Protein 3GJO (pdb70)

GO terms:
  GO:0005925 focal adhesion (C, IDA)
  GO:0008104 intracellular protein localization (P, TAS)
  GO:0016477 cell migration (P, IMP)
  GO:0005515 protein binding (F, IPI)
  GO:0120283 protein serine/threonine kinase binding (F, IPI)
  GO:0097431 mitotic spindle pole (C, IDA)
  GO:0051010 microtubule plus-end binding (F, IDA)
  GO:0035372 protein localization to microtubule (P, IDA)
  GO:0005813 centrosome (C, IDA)
  GO:0005874 microtubule (C, IDA)
  GO:1902888 protein localization to astral microtubule (P, IDA)
  GO:0051315 attachment of mitotic spindle microtubules to kinetochore (P, IDA)
  GO:0000132 establishment of mitotic spindle orientation (P, IDA)
  GO:0005794 Golgi apparatus (C, EXP)
  GO:0031116 positive regulation of microtubule polymerization (P, IMP)
  GO:0005515 protein binding (F, TAS)
  GO:0005829 cytosol (C, TAS)
  GO:0042802 identical protein binding (F, IPI)
  GO:0045296 cadherin binding (F, HDA)
  GO:0036064 ciliary basal body (C, IDA)

Radius of gyration: 26.03 Å; Cα contacts (8 Å, |Δi|>4): 270; chains: 8; bounding box: 44×58×74 Å

Nearest PDB structures (foldseek):
  3gjo-assembly1_A  TM=1.015E+00  e=6.008E-09  Homo sapiens
  3gjo-assembly2_C  TM=9.374E-01  e=3.901E-08  Homo sapiens
  2hkq-assembly1_A  TM=9.231E-01  e=5.328E-08  Homo sapiens
  3gjo-assembly2_D  TM=1.019E+00  e=2.931E-07  Homo sapiens
  3gjo-assembly2_C  TM=1.016E+00  e=2.411E-08  Homo sapiens

Sequence (282 aa):
EAAELMQQVNVLKLTVEDLEKERDFYFGKLRNIELICQENEGENDPVLQRIVDILYATDEGFVIPDDEAAELMQQVNVLKLTVEDLEKERDFYFGKLRNIELICQENEGDPVLQRIVDILYATDEGFVIPEAAELMQQVNVLKLTVEDLEKERDFYFGKLRNIELICQENEGENDPVLQRIVDILYATDEGFVIPEAAELMQQVNVLKLTVEDLEKERDFYFGKLRNIELICQENDPVLQRIVDILYATKPSKIPTPQRKKPSKIPTPQPSKIPTPQSKIPT

Secondary structure (DSSP, 8-state):
-HHHHHHHHHHHHHHHHHHHHHHHHHHHHHHHHHHHHHTTSSS--HHHHHHHHHHH---TTEE---/-HHHHHHHHHHHHHHHHHHHHHHHHHHHHHHHHHHHHHTT----HHHHHHHHHHH---TT-B--/-HHHHHHHHHHHHHHHHHHHHHHHHHHHHHHHHHHHHTTSTTTT-HHHHHHHHHHH---TTEE--/-HHHHHHHHHHHHHHHHHHHHHHHHHHHHHHHHHHHHHT--HHHHHHHHHHH--/------EEPP-/------B--/---S-EE-/--S--

Solvent-accessible surface area: 17346 Å² total; per-residue (Å²): 157,36,69,100,25,90,103,59,1,71,82,24,110,120,47,13,100,85,11,55,90,12,53,80,32,2,52,25,10,0,65,66,0,0,77,21,8,58,106,16,138,69,103,124,48,65,38,9,91,132,0,32,76,36,0,64,52,73,86,154,36,21,62,66,39,180,155,112,43,56,111,18,75,31,72,7,48,6,18,109,19,32,20,80,55,11,65,113,20,50,79,26,0,55,28,12,0,61,70,0,1,66,29,6,48,128,69,164,109,97,97,8,15,110,109,0,41,100,25,0,58,55,79,92,167,36,16,88,92,102,155,52,57,109,25,99,119,68,3,63,76,18,40,8,9,22,48,17,0,69,110,36,38,75,83,2,53,28,10,0,66,80,0,1,80,8,4,59,136,44,120,77,116,99,31,91,30,7,95,122,0,41,101,36,0,62,56,58,69,167,35,18,73,125,98,167,30,82,120,20,82,101,72,6,70,79,25,125,125,46,16,98,89,13,54,122,25,46,72,30,2,41,24,10,0,127,72,0,6,105,14,10,116,115,114,116,97,26,15,106,153,0,48,96,22,1,78,47,165,214,106,27,81,1,0,45,59,96,218,118,226,74,30,86,0,0,47,43,203,148,23,92,1,0,57,37,167,107,159,5,24,123

InterPro domains:
  IPR001715 Calponin homology domain [PF00307] (17-117)
  IPR001715 Calponin homology domain [PS50021] (14-116)
  IPR004953 EB1, C-terminal [PF03271] (210-248)
  IPR004953 EB1, C-terminal [PS51230] (185-255)
  IPR027328 Microtubule-associated protein RP/EB [PTHR10623] (1-267)
  IPR036133 EB1, C-terminal domain superfamily [SSF140612] (194-254)
  IPR036872 CH domain superfamily [G3DSA:1.10.418.10] (1-130)
  IPR036872 CH domain superfamily [SSF47576] (1-130)

B-factor: mean 54.98, std 16.3, range [21.31, 97.88]

Structure (mmCIF, N/CA/C/O backbone):
data_3GJO
#
_entry.id   3GJO
#
_cell.length_a   45.614
_cell.length_b   44.896
_cell.length_c   74.840
_cell.angle_alpha   90.00
_cell.angle_beta   98.57
_cell.angle_gamma   90.00
#
_symmetry.space_group_name_H-M   'P 1 21 1'
#
loop_
_entity.id
_entity.type
_entity.pdbx_description
1 polymer 'Microtubule-associated protein RP/EB family member 1'
2 polymer Dystonin
3 water water
#
loop_
_atom_site.group_PDB
_atom_site.id
_atom_site.type_symbol
_atom_site.label_atom_id
_atom_site.label_alt_id
_atom_site.label_comp_id
_atom_site.label_asym_id
_atom_site.label_entity_id
_atom_site.label_seq_id
_atom_site.pdbx_PDB_ins_code
_atom_site.Cartn_x
_atom_site.Cartn_y
_atom_site.Cartn_z
_atom_site.occupancy
_atom_site.B_iso_or_equiv
_atom_site.auth_seq_id
_atom_site.auth_comp_id
_atom_site.auth_asym_id
_atom_site.auth_atom_id
_atom_site.pdbx_PDB_model_num
ATOM 1 N N . GLU A 1 4 ? 1.492 8.146 17.720 1.00 82.53 192 GLU A N 1
ATOM 2 C CA . GLU A 1 4 ? 2.256 7.351 16.705 1.00 82.00 192 GLU A CA 1
ATOM 3 C C . GLU A 1 4 ? 2.315 5.875 17.133 1.00 79.32 192 GLU A C 1
ATOM 4 O O . GLU A 1 4 ? 1.271 5.234 17.293 1.00 78.08 192 GLU A O 1
ATOM 10 N N . ALA A 1 5 ? 3.529 5.346 17.294 1.00 76.65 193 ALA A N 1
ATOM 11 C CA . ALA A 1 5 ? 3.754 4.074 17.973 1.00 73.39 193 ALA A CA 1
ATOM 12 C C . ALA A 1 5 ? 3.336 4.156 19.453 1.00 71.27 193 ALA A C 1
ATOM 13 O O . ALA A 1 5 ? 2.680 3.247 19.953 1.00 72.42 193 ALA A O 1
ATOM 15 N N . ALA A 1 6 ? 3.694 5.252 20.132 1.00 67.58 194 ALA A N 1
ATOM 16 C CA . ALA A 1 6 ? 3.432 5.440 21.572 1.00 63.55 194 ALA A CA 1
ATOM 17 C C . ALA A 1 6 ? 1.956 5.396 21.960 1.00 61.70 194 ALA A C 1
ATOM 18 O O . ALA A 1 6 ? 1.617 5.067 23.101 1.00 61.38 194 ALA A O 1
ATOM 20 N N . GLU A 1 7 ? 1.093 5.720 21.005 1.00 58.93 195 GLU A N 1
ATOM 21 C CA . GLU A 1 7 ? -0.343 5.760 21.219 1.00 58.26 195 GLU A CA 1
ATOM 22 C C . GLU A 1 7 ? -0.962 4.368 21.106 1.00 57.62 195 GLU A C 1
ATOM 23 O O . GLU A 1 7 ? -1.761 3.964 21.956 1.00 59.60 195 GLU A O 1
ATOM 29 N N . LEU A 1 8 ? -0.595 3.643 20.051 1.00 56.23 196 LEU A N 1
ATOM 30 C CA . LEU A 1 8 ? -1.039 2.263 19.853 1.00 54.88 196 LEU A CA 1
ATOM 31 C C . LEU A 1 8 ? -0.437 1.317 20.877 1.00 50.19 196 LEU A C 1
ATOM 32 O O . LEU A 1 8 ? -1.111 0.406 21.354 1.00 51.77 196 LEU A O 1
ATOM 37 N N . MET A 1 9 ? 0.822 1.545 21.228 1.00 46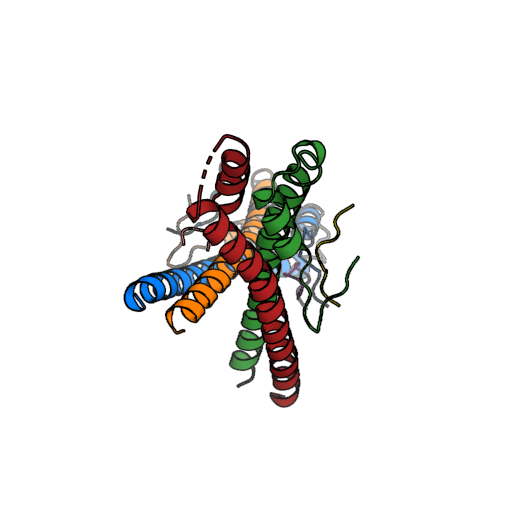.06 197 MET A N 1
ATOM 38 C CA . MET A 1 9 ? 1.460 0.778 22.298 1.00 45.29 197 MET A CA 1
ATOM 39 C C . MET A 1 9 ? 0.755 1.029 23.649 1.00 44.51 197 MET A C 1
ATOM 40 O O . MET A 1 9 ? 0.665 0.133 24.496 1.00 42.79 197 MET A O 1
ATOM 45 N N . GLN A 1 10 ? 0.237 2.241 23.840 1.00 42.18 198 GLN A N 1
ATOM 46 C CA . GLN A 1 10 ? -0.570 2.523 25.016 1.00 40.18 198 GLN A CA 1
ATOM 47 C C . GLN A 1 10 ? -1.800 1.598 25.042 1.00 40.13 198 GLN A C 1
ATOM 48 O O . GLN A 1 10 ? -2.103 0.980 26.053 1.00 40.17 198 GLN A O 1
ATOM 54 N N . GLN A 1 11 ? -2.466 1.469 23.903 1.00 41.95 199 GLN A N 1
ATOM 55 C CA . GLN A 1 11 ? -3.602 0.579 23.762 1.00 42.02 199 GLN A CA 1
ATOM 56 C C . GLN A 1 11 ? -3.204 -0.897 23.991 1.00 40.74 199 GLN A C 1
ATOM 57 O O . GLN A 1 11 ? -3.883 -1.619 24.704 1.00 40.57 199 GLN A O 1
ATOM 63 N N . VAL A 1 12 ? -2.104 -1.335 23.383 1.00 38.10 200 VAL A N 1
ATOM 64 C CA . VAL A 1 12 ? -1.577 -2.671 23.630 1.00 34.82 200 VAL A CA 1
ATOM 65 C C . VAL A 1 12 ? -1.335 -2.892 25.112 1.00 32.20 200 VAL A C 1
ATOM 66 O O . VAL A 1 12 ? -1.808 -3.854 25.666 1.00 35.51 200 VAL A O 1
ATOM 70 N N . ASN A 1 13 ? -0.624 -1.986 25.765 1.00 33.38 201 ASN A N 1
ATOM 71 C CA . ASN A 1 13 ? -0.335 -2.125 27.200 1.00 32.07 201 ASN A CA 1
ATOM 72 C C . ASN A 1 13 ? -1.576 -2.306 28.067 1.00 33.61 201 ASN A C 1
ATOM 73 O O . ASN A 1 13 ? -1.580 -3.128 28.990 1.00 33.91 201 ASN A O 1
ATOM 78 N N . VAL A 1 14 ? -2.612 -1.512 27.766 1.00 30.68 202 VAL A N 1
ATOM 79 C CA . VAL A 1 14 ? -3.854 -1.488 28.504 1.00 28.03 202 VAL A CA 1
ATOM 80 C C . VAL A 1 14 ? -4.645 -2.773 28.229 1.00 32.40 202 VAL A C 1
ATOM 81 O O . VAL A 1 14 ? -5.232 -3.380 29.147 1.00 35.04 202 VAL A O 1
ATOM 85 N N . LEU A 1 15 ? -4.674 -3.164 26.956 1.00 29.70 203 LEU A N 1
ATOM 86 C CA . LEU A 1 15 ? -5.383 -4.344 26.516 1.00 30.91 203 LEU A CA 1
ATOM 87 C C . LEU A 1 15 ? -4.760 -5.609 27.066 1.00 33.62 203 LEU A C 1
ATOM 88 O O . LEU A 1 15 ? -5.477 -6.546 27.470 1.00 28.44 203 LEU A O 1
ATOM 93 N N . LYS A 1 16 ? -3.431 -5.627 27.125 1.00 33.20 204 LYS A N 1
ATOM 94 C CA . LYS A 1 16 ? -2.731 -6.803 27.654 1.00 37.34 204 LYS A CA 1
ATOM 95 C C . LYS A 1 16 ? -3.082 -7.061 29.112 1.00 35.98 204 LYS A C 1
ATOM 96 O O . LYS A 1 16 ? -3.242 -8.210 29.484 1.00 40.14 204 LYS A O 1
ATOM 102 N N . LEU A 1 17 ? -3.231 -5.998 29.912 1.00 34.55 205 LEU A N 1
ATOM 103 C CA . LEU A 1 17 ? -3.608 -6.098 31.351 1.00 33.38 205 LEU A CA 1
ATOM 104 C C . LEU A 1 17 ? -5.057 -6.442 31.567 1.00 31.06 205 LEU A C 1
ATOM 105 O O . LEU A 1 17 ? -5.415 -7.027 32.586 1.00 36.68 205 LEU A O 1
ATOM 110 N N . THR A 1 18 ? -5.889 -6.054 30.615 1.00 32.70 206 THR A N 1
ATOM 111 C CA . THR A 1 18 ? -7.300 -6.421 30.601 1.00 33.26 206 THR A CA 1
ATOM 112 C C . THR A 1 18 ? -7.408 -7.909 30.381 1.00 29.94 206 THR A C 1
ATOM 113 O O . THR A 1 18 ? -8.174 -8.584 31.043 1.00 34.56 206 THR A O 1
ATOM 117 N N . VAL A 1 19 ? -6.614 -8.408 29.449 1.00 34.05 207 VAL A N 1
ATOM 118 C CA . VAL A 1 19 ? -6.549 -9.820 29.132 1.00 34.34 207 VAL A CA 1
ATOM 119 C C . VAL A 1 19 ? -6.196 -10.597 30.377 1.00 36.80 207 VAL A C 1
ATOM 120 O O . VAL A 1 19 ? -6.842 -11.596 30.667 1.00 42.44 207 VAL A O 1
ATOM 124 N N . GLU A 1 20 ? -5.224 -10.109 31.141 1.00 38.25 208 GLU A N 1
ATOM 125 C CA . GLU A 1 20 ? -4.818 -10.770 32.386 1.00 38.21 208 GLU A CA 1
ATOM 126 C C . GLU A 1 20 ? -5.846 -10.666 33.503 1.00 37.69 208 GLU A C 1
ATOM 127 O O . GLU A 1 20 ? -5.967 -11.593 34.311 1.00 38.25 208 GLU A O 1
ATOM 133 N N . ASP A 1 21 ? -6.561 -9.542 33.582 1.00 34.11 209 ASP A N 1
ATOM 134 C CA . ASP A 1 21 ? -7.641 -9.426 34.566 1.00 35.37 209 ASP A CA 1
ATOM 135 C C . ASP A 1 21 ? -8.778 -10.393 34.214 1.00 34.60 209 ASP A C 1
ATOM 136 O O . ASP A 1 21 ? -9.363 -11.044 35.095 1.00 35.13 209 ASP A O 1
ATOM 141 N N . LEU A 1 22 ? -9.055 -10.523 32.920 1.00 31.73 210 LEU A N 1
ATOM 142 C CA . LEU A 1 22 ? -10.074 -11.445 32.474 1.00 31.20 210 LEU A CA 1
ATOM 143 C C . LEU A 1 22 ? -9.687 -12.917 32.671 1.00 34.26 210 LEU A C 1
ATOM 144 O O . LEU A 1 22 ? -10.525 -13.720 33.116 1.00 37.95 210 LEU A O 1
ATOM 149 N N . GLU A 1 23 ? -8.434 -13.274 32.393 1.00 30.47 211 GLU A N 1
ATOM 150 C CA . GLU A 1 23 ? -7.977 -14.637 32.656 1.00 34.73 211 GLU A CA 1
ATOM 151 C C . GLU A 1 23 ? -8.146 -14.984 34.125 1.00 33.18 211 GLU A C 1
ATOM 152 O O . GLU A 1 23 ? -8.642 -16.062 34.459 1.00 30.66 211 GLU A O 1
ATOM 158 N N . LYS A 1 24 ? -7.758 -14.047 34.990 1.00 33.69 212 LYS A N 1
ATOM 159 C CA . LYS A 1 24 ? -7.866 -14.186 36.445 1.00 36.88 212 LYS A CA 1
ATOM 160 C C . LYS A 1 24 ? -9.309 -14.465 36.840 1.00 36.85 212 LYS A C 1
ATOM 161 O O . LYS A 1 24 ? -9.596 -15.320 37.689 1.00 38.24 212 LYS A O 1
ATOM 167 N N . GLU A 1 25 ? -10.211 -13.723 36.205 1.00 36.72 213 GLU A N 1
ATOM 168 C CA . GLU A 1 25 ? -11.593 -13.731 36.566 1.00 37.54 213 GLU A CA 1
ATOM 169 C C . GLU A 1 25 ? -12.188 -15.033 36.063 1.00 36.84 213 GLU A C 1
ATOM 170 O O . GLU A 1 25 ? -12.918 -15.709 36.781 1.00 39.03 213 GLU A O 1
ATOM 176 N N . ARG A 1 26 ? -11.844 -15.402 34.840 1.00 34.70 214 ARG A N 1
ATOM 177 C CA . ARG A 1 26 ? -12.234 -16.703 34.317 1.00 39.38 214 ARG A CA 1
ATOM 178 C C . ARG A 1 26 ? -11.688 -17.877 35.149 1.00 39.05 214 ARG A C 1
ATOM 179 O O . ARG A 1 26 ? -12.412 -18.865 35.368 1.00 40.67 214 ARG A O 1
ATOM 187 N N . ASP A 1 27 ? -10.434 -17.781 35.607 1.00 36.13 215 ASP A N 1
ATOM 188 C CA . ASP A 1 27 ? -9.841 -18.894 36.379 1.00 35.82 215 ASP A CA 1
ATOM 189 C C . ASP A 1 27 ? -10.532 -19.039 37.733 1.00 33.31 215 ASP A C 1
ATOM 190 O O . ASP A 1 27 ? -10.636 -20.148 38.270 1.00 35.00 215 ASP A O 1
ATOM 195 N N . PHE A 1 28 ? -11.010 -17.917 38.267 1.00 29.90 216 PHE A N 1
ATOM 196 C CA . PHE A 1 28 ? -11.733 -17.896 39.529 1.00 29.53 216 PHE A CA 1
ATOM 197 C C . PHE A 1 28 ? -13.088 -18.628 39.396 1.00 31.09 216 PHE A C 1
ATOM 198 O O . PHE A 1 28 ? -13.421 -19.520 40.175 1.00 30.30 216 PHE A O 1
ATOM 206 N N . TYR A 1 29 ? -13.840 -18.281 38.365 1.00 32.10 217 TYR A N 1
ATOM 207 C CA . TYR A 1 29 ? -15.124 -18.913 38.145 1.00 33.37 217 TYR A CA 1
ATOM 208 C C . TYR A 1 29 ? -14.969 -20.367 37.754 1.00 30.05 217 TYR A C 1
ATOM 209 O O . TYR A 1 29 ? -15.658 -21.217 38.303 1.00 30.65 217 TYR A O 1
ATOM 218 N N . PHE A 1 30 ? -14.058 -20.650 36.827 1.00 29.58 218 PHE A N 1
ATOM 219 C CA . PHE A 1 30 ? -13.825 -22.019 36.378 1.00 31.71 218 PHE A CA 1
ATOM 220 C C . PHE A 1 30 ? -13.380 -22.939 37.539 1.00 33.38 218 PHE A C 1
ATOM 221 O O . PHE A 1 30 ? -13.804 -24.084 37.595 1.00 38.96 218 PHE A O 1
ATOM 229 N N . GLY A 1 31 ? -12.572 -22.432 38.476 1.00 31.91 219 GLY A N 1
ATOM 230 C CA . GLY A 1 31 ? -12.179 -23.189 39.671 1.00 30.18 219 GLY A CA 1
ATOM 231 C C . GLY A 1 31 ? -13.324 -23.483 40.650 1.00 32.50 219 GLY A C 1
ATOM 232 O O . GLY A 1 31 ? -13.327 -24.515 41.332 1.00 32.15 219 GLY A O 1
ATOM 233 N N . LYS A 1 32 ? -14.269 -22.556 40.773 1.00 30.21 220 LYS A N 1
ATOM 234 C CA . LYS A 1 32 ? -15.478 -22.789 41.560 1.00 30.10 220 LYS A CA 1
ATOM 235 C C . LYS A 1 32 ? -16.256 -23.980 41.001 1.00 31.75 220 LYS A C 1
ATOM 236 O O . LYS A 1 32 ? -16.628 -24.867 41.756 1.00 32.60 220 LYS A O 1
ATOM 242 N N . LEU A 1 33 ? -16.466 -24.008 39.678 1.00 31.46 221 LEU A N 1
ATOM 243 C CA . LEU A 1 33 ? -17.053 -25.176 38.982 1.00 32.11 221 LEU A CA 1
ATOM 244 C C . LEU A 1 33 ? -16.265 -26.499 39.066 1.00 33.19 221 LEU A C 1
ATOM 245 O O . LEU A 1 33 ? -16.848 -27.589 39.044 1.00 37.16 221 LEU A O 1
ATOM 250 N N . ARG A 1 34 ? -14.949 -26.429 39.111 1.00 32.07 222 ARG A N 1
ATOM 251 C CA . ARG A 1 34 ? -14.185 -27.649 39.193 1.00 34.70 222 ARG A CA 1
ATOM 252 C C . ARG A 1 34 ? -14.355 -28.206 40.583 1.00 35.80 222 ARG A C 1
ATOM 253 O O . ARG A 1 34 ? -14.432 -29.417 40.783 1.00 39.69 222 ARG A O 1
ATOM 261 N N . ASN A 1 35 ? -14.418 -27.310 41.556 1.00 34.47 223 ASN A N 1
ATOM 262 C CA . ASN A 1 35 ? -14.671 -27.729 42.915 1.00 33.53 223 ASN A CA 1
ATOM 263 C C . ASN A 1 35 ? -16.061 -28.299 43.128 1.00 33.56 223 ASN A C 1
ATOM 264 O O . ASN A 1 35 ? -16.209 -29.283 43.834 1.00 34.57 223 ASN A O 1
ATOM 269 N N . ILE A 1 36 ? -17.071 -27.676 42.529 1.00 33.16 224 ILE A N 1
AT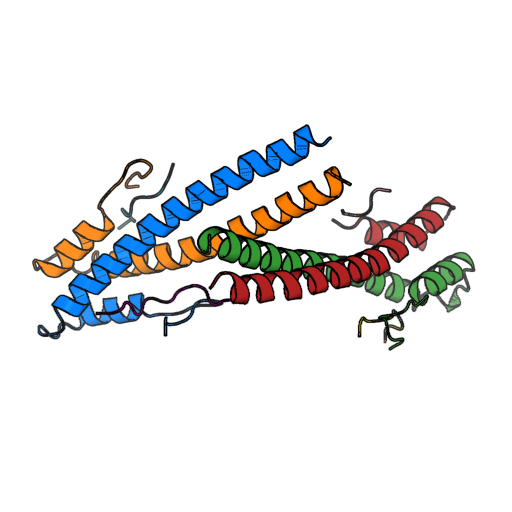OM 270 C CA . ILE A 1 36 ? -18.421 -28.209 42.563 1.00 36.52 224 ILE A CA 1
ATOM 271 C C . ILE A 1 36 ? -18.461 -29.609 41.924 1.00 37.09 224 ILE A C 1
ATOM 272 O O . ILE A 1 36 ? -19.072 -30.536 42.461 1.00 35.45 224 ILE A O 1
ATOM 277 N N . GLU A 1 37 ? -17.783 -29.747 40.789 1.00 38.77 225 GLU A N 1
ATOM 278 C CA . GLU A 1 37 ? -17.720 -31.014 40.050 1.00 39.85 225 GLU A CA 1
ATOM 279 C C . GLU A 1 37 ? -16.973 -32.086 40.812 1.00 41.70 225 GLU A C 1
ATOM 280 O O . GLU A 1 37 ? -17.237 -33.266 40.617 1.00 47.27 225 GLU A O 1
ATOM 286 N N . LEU A 1 38 ? -16.042 -31.689 41.679 1.00 43.94 226 LEU A N 1
ATOM 287 C CA . LEU A 1 38 ? -15.400 -32.650 42.580 1.00 43.44 226 LEU A CA 1
ATOM 288 C C . LEU A 1 38 ? -16.381 -33.114 43.648 1.00 45.73 226 LEU A C 1
ATOM 289 O O . LEU A 1 38 ? -16.550 -34.309 43.838 1.00 48.32 226 LEU A O 1
ATOM 294 N N . ILE A 1 39 ? -17.027 -32.170 44.329 1.00 50.61 227 ILE A N 1
ATOM 295 C CA . ILE A 1 39 ? -18.076 -32.471 45.315 1.00 54.07 227 ILE A CA 1
ATOM 296 C C . ILE A 1 39 ? -19.171 -33.388 44.745 1.00 55.11 227 ILE A C 1
ATOM 297 O O . ILE A 1 39 ? -19.632 -34.302 45.416 1.00 55.53 227 ILE A O 1
ATOM 302 N N . CYS A 1 40 ? -19.554 -33.158 43.495 1.00 58.20 228 CYS A N 1
ATOM 303 C CA . CYS A 1 40 ? -20.546 -33.991 42.826 1.00 58.82 228 CYS A CA 1
ATOM 304 C C . CYS A 1 40 ? -20.021 -35.398 42.542 1.00 60.86 228 CYS A C 1
ATOM 305 O O . CYS A 1 40 ? -20.653 -36.372 42.935 1.00 63.54 228 CYS A O 1
ATOM 308 N N . GLN A 1 41 ? -18.868 -35.509 41.878 1.00 63.01 229 GLN A N 1
ATOM 309 C CA . GLN A 1 41 ? -18.274 -36.821 41.593 1.00 62.82 229 GLN A CA 1
ATOM 310 C C . GLN A 1 41 ? -18.102 -37.596 42.893 1.00 65.23 229 GLN A C 1
ATOM 311 O O . GLN A 1 41 ? -18.328 -38.806 42.945 1.00 65.21 229 GLN A O 1
ATOM 317 N N . GLU A 1 42 ? -17.732 -36.862 43.938 1.00 67.12 230 GLU A N 1
ATOM 318 C CA . GLU A 1 42 ? -17.446 -37.399 45.263 1.00 71.38 230 GLU A CA 1
ATOM 319 C C . GLU A 1 42 ? -18.717 -37.773 46.060 1.00 73.98 230 GLU A C 1
ATOM 320 O O . GLU A 1 42 ? -18.638 -38.335 47.158 1.00 75.14 230 GLU A O 1
ATOM 326 N N . ASN A 1 43 ? -19.888 -37.481 45.501 1.00 76.82 231 ASN A N 1
ATOM 327 C CA . ASN A 1 43 ? -21.151 -37.919 46.096 1.00 79.33 231 ASN A CA 1
ATOM 328 C C . ASN A 1 43 ? -22.102 -38.512 45.062 1.00 81.77 231 ASN A C 1
ATOM 329 O O . ASN A 1 43 ? -23.323 -38.342 45.145 1.00 82.23 231 ASN A O 1
ATOM 334 N N . GLU A 1 44 ? -21.523 -39.222 44.094 1.00 83.96 232 GLU A N 1
ATOM 335 C CA . GLU A 1 44 ? -22.289 -39.935 43.078 1.00 86.16 232 GLU A CA 1
ATOM 336 C C . GLU A 1 44 ? -22.803 -41.278 43.615 1.00 86.80 232 GLU A C 1
ATOM 337 O O . GLU A 1 44 ? -23.473 -42.035 42.902 1.00 87.65 232 GLU A O 1
ATOM 343 N N . GLY A 1 45 ? -22.483 -41.559 44.876 1.00 87.79 233 GLY A N 1
ATOM 344 C CA . GLY A 1 45 ? -22.979 -42.741 45.576 1.00 88.89 233 GLY A CA 1
ATOM 345 C C . GLY A 1 45 ? -24.279 -42.460 46.308 1.00 89.74 233 GLY A C 1
ATOM 346 O O . GLY A 1 45 ? -25.127 -43.344 46.436 1.00 89.84 233 GLY A O 1
ATOM 347 N N . GLU A 1 46 ? -24.432 -41.219 46.776 1.00 90.11 234 GLU A N 1
ATOM 348 C CA . GLU A 1 46 ? -25.627 -40.766 47.502 1.00 90.94 234 GLU A CA 1
ATOM 349 C C . GLU A 1 46 ? -26.891 -40.700 46.635 1.00 90.01 234 GLU A C 1
ATOM 350 O O . GLU A 1 46 ? -28.006 -40.723 47.161 1.00 89.46 234 GLU A O 1
ATOM 356 N N . ASN A 1 47 ? -26.700 -40.594 45.318 1.00 90.46 235 ASN A N 1
ATOM 357 C CA . ASN A 1 47 ? -27.785 -40.588 44.323 1.00 90.50 235 ASN A CA 1
ATOM 358 C C . ASN A 1 47 ? -28.807 -39.450 44.426 1.00 90.56 235 ASN A C 1
ATOM 359 O O . ASN A 1 47 ? -29.950 -39.605 43.982 1.00 90.29 235 ASN A O 1
ATOM 364 N N . ASP A 1 48 ? -28.400 -38.317 45.000 1.00 90.23 236 ASP A N 1
ATOM 365 C CA . ASP A 1 48 ? -29.303 -37.174 45.154 1.00 90.78 236 ASP A CA 1
ATOM 366 C C . ASP A 1 48 ? -29.515 -36.484 43.800 1.00 90.07 236 ASP A C 1
ATOM 367 O O . ASP A 1 48 ? -28.539 -36.094 43.152 1.00 91.25 236 ASP A O 1
ATOM 372 N N . PRO A 1 49 ? -30.787 -36.377 43.350 1.00 88.47 237 PRO A N 1
ATOM 373 C CA . PRO A 1 49 ? -31.151 -35.670 42.116 1.00 87.31 237 PRO A CA 1
ATOM 374 C C . PRO A 1 49 ? -30.906 -34.161 42.158 1.00 85.60 237 PRO A C 1
ATOM 375 O O . PRO A 1 49 ? -30.835 -33.532 41.105 1.00 85.59 237 PRO A O 1
ATOM 379 N N . VAL A 1 50 ? -30.783 -33.593 43.358 1.00 83.21 238 VAL A N 1
ATOM 380 C CA . VAL A 1 50 ? -30.444 -32.176 43.530 1.00 80.70 238 VAL A CA 1
ATOM 381 C C . VAL A 1 50 ? -28.995 -31.902 43.092 1.00 79.81 238 VAL A C 1
ATOM 382 O O . VAL A 1 50 ? -28.717 -30.918 42.395 1.00 78.25 238 VAL A O 1
ATOM 386 N N . LEU A 1 51 ? -28.083 -32.781 43.509 1.00 77.74 239 LEU A N 1
ATOM 387 C CA . LEU A 1 51 ? -26.712 -32.784 43.006 1.00 76.79 239 LEU A CA 1
ATOM 388 C C . LEU A 1 51 ? -26.685 -33.193 41.541 1.00 75.64 239 LEU A C 1
ATOM 389 O O . LEU A 1 51 ? -25.793 -32.790 40.794 1.00 75.34 239 LEU A O 1
ATOM 394 N N . GLN A 1 52 ? -27.664 -34.005 41.149 1.00 74.39 240 GLN A N 1
ATOM 395 C CA . GLN A 1 52 ? -27.836 -34.420 39.762 1.00 72.77 240 GLN A CA 1
ATOM 396 C C . GLN A 1 52 ? -28.332 -33.256 38.898 1.00 69.71 240 GLN A C 1
ATOM 397 O O . GLN A 1 52 ? -27.970 -33.170 37.730 1.00 69.50 240 GLN A O 1
ATOM 403 N N . ARG A 1 53 ? -29.128 -32.355 39.480 1.00 67.45 241 ARG A N 1
ATOM 404 C CA . ARG A 1 53 ? -29.558 -31.134 38.785 1.00 66.32 241 ARG A CA 1
ATOM 405 C C . ARG A 1 53 ? -28.347 -30.247 38.489 1.00 63.67 241 ARG A C 1
ATOM 406 O O . ARG A 1 53 ? -28.271 -29.588 37.445 1.00 62.00 241 ARG A O 1
ATOM 414 N N . ILE A 1 54 ? -27.405 -30.252 39.428 1.00 61.77 242 ILE A N 1
ATOM 415 C CA . ILE A 1 54 ? -26.210 -29.422 39.375 1.00 58.79 242 ILE A CA 1
ATOM 416 C C . ILE A 1 54 ? -25.205 -29.948 38.353 1.00 57.66 242 ILE A C 1
ATOM 417 O O . ILE A 1 54 ? -24.543 -29.163 37.668 1.00 55.39 242 ILE A O 1
ATOM 422 N N . VAL A 1 55 ? -25.109 -31.269 38.227 1.00 57.23 243 VAL A N 1
ATOM 423 C CA . VAL A 1 55 ? -24.230 -31.874 37.225 1.00 58.36 243 VAL A CA 1
ATOM 424 C C . VAL A 1 55 ? -24.710 -31.576 35.794 1.00 59.61 243 VAL A C 1
ATOM 425 O O . VAL A 1 55 ? -23.888 -31.460 34.869 1.00 60.27 243 VAL A O 1
ATOM 429 N N . ASP A 1 56 ? -26.031 -31.458 35.621 1.00 57.25 244 ASP A N 1
ATOM 430 C CA . ASP A 1 56 ? -26.619 -31.137 34.318 1.00 56.82 244 ASP A CA 1
ATOM 431 C C . ASP A 1 56 ? -26.113 -29.770 33.892 1.00 54.61 244 ASP A C 1
ATOM 432 O O . ASP A 1 56 ? -25.692 -29.586 32.753 1.00 54.64 244 ASP A O 1
ATOM 437 N N . ILE A 1 57 ? -26.173 -28.826 34.834 1.00 52.31 245 ILE A N 1
ATOM 438 C CA . ILE A 1 57 ? -25.779 -27.439 34.631 1.00 49.65 245 ILE A CA 1
ATOM 439 C C . ILE A 1 57 ? -24.285 -27.344 34.319 1.00 46.90 245 ILE A C 1
ATOM 440 O O . ILE A 1 57 ? -23.877 -26.644 33.393 1.00 45.16 245 ILE A O 1
ATOM 445 N N . LEU A 1 58 ? -23.488 -28.101 35.065 1.00 44.94 246 LEU A N 1
ATOM 446 C CA . LEU A 1 58 ? -22.046 -28.112 34.898 1.00 42.43 246 LEU A CA 1
ATOM 447 C C . LEU A 1 58 ? -21.666 -28.493 33.504 1.00 42.80 246 LEU A C 1
ATOM 448 O O . LEU A 1 58 ? -20.782 -27.858 32.910 1.00 46.38 246 LEU A O 1
ATOM 453 N N . TYR A 1 59 ? -22.328 -29.529 32.995 1.00 42.77 247 TYR A N 1
ATOM 454 C CA . TYR A 1 59 ? -21.983 -30.116 31.704 1.00 44.82 247 TYR A CA 1
ATOM 455 C C . TYR A 1 59 ? -22.723 -29.550 30.498 1.00 44.65 247 TYR A C 1
ATOM 456 O O . TYR A 1 59 ? -22.464 -29.986 29.387 1.00 45.47 247 TYR A O 1
ATOM 465 N N . ALA A 1 60 ? -23.621 -28.586 30.706 1.00 47.55 248 ALA A N 1
ATOM 466 C CA . ALA A 1 60 ? -24.288 -27.900 29.589 1.00 52.63 248 ALA A CA 1
ATOM 467 C C . ALA A 1 60 ? -23.289 -27.098 28.727 1.00 55.89 248 ALA A C 1
ATOM 468 O O . ALA A 1 60 ? -22.431 -26.387 29.263 1.00 56.72 248 ALA A O 1
ATOM 470 N N . THR A 1 61 ? -23.393 -27.240 27.403 1.00 59.20 249 THR A N 1
ATOM 471 C CA . THR A 1 61 ? -22.548 -26.500 26.454 1.00 61.24 249 THR A CA 1
ATOM 472 C C . THR A 1 61 ? -23.272 -25.256 25.958 1.00 63.97 249 THR A C 1
ATOM 473 O O . THR A 1 61 ? -24.426 -25.007 26.307 1.00 64.41 249 THR A O 1
ATOM 477 N N . ASP A 1 62 ? -22.580 -24.467 25.147 1.00 66.20 250 ASP A N 1
ATOM 478 C CA . ASP A 1 62 ? -23.198 -23.358 24.453 1.00 66.81 250 ASP A CA 1
ATOM 479 C C . ASP A 1 62 ? -22.413 -23.219 23.163 1.00 68.00 250 ASP A C 1
ATOM 480 O O . ASP A 1 62 ? -21.636 -24.121 22.814 1.00 67.57 250 ASP A O 1
ATOM 485 N N . GLU A 1 63 ? -22.627 -22.107 22.460 1.00 69.30 251 GLU A N 1
ATOM 486 C CA . GLU A 1 63 ? -21.912 -21.777 21.228 1.00 70.08 251 GLU A CA 1
ATOM 487 C C . GLU A 1 63 ? -20.419 -21.694 21.494 1.00 66.90 251 GLU A C 1
ATOM 488 O O . GLU A 1 63 ? -19.991 -20.898 22.326 1.00 67.37 251 GLU A O 1
ATOM 494 N N . GLY A 1 64 ? -19.637 -22.508 20.788 1.00 64.03 252 GLY A N 1
ATOM 495 C CA . GLY A 1 64 ? -18.172 -22.468 20.888 1.00 63.03 252 GLY A CA 1
ATOM 496 C C . GLY A 1 64 ? -17.601 -23.024 22.186 1.00 61.99 252 GLY A C 1
ATOM 497 O O . GLY A 1 64 ? -16.572 -22.555 22.669 1.00 60.23 252 GLY A O 1
ATOM 498 N N . PHE A 1 65 ? -18.282 -24.020 22.749 1.00 61.10 253 PHE A N 1
ATOM 499 C CA . PHE A 1 65 ? -17.860 -24.671 23.980 1.00 59.91 253 PHE A CA 1
ATOM 500 C C . PHE A 1 65 ? -18.130 -26.169 23.869 1.00 62.23 253 PHE A C 1
ATOM 501 O O . PHE A 1 65 ? -19.258 -26.590 23.588 1.00 63.08 253 PHE A O 1
ATOM 509 N N . VAL A 1 66 ? -17.077 -26.961 24.070 1.00 63.75 254 VAL A N 1
ATOM 510 C CA . VAL A 1 66 ? -17.122 -28.410 23.875 1.00 64.85 254 VAL A CA 1
ATOM 511 C C . VAL A 1 66 ? -16.740 -29.180 25.125 1.00 66.56 254 VAL A C 1
ATOM 512 O O . VAL A 1 66 ? -16.022 -28.670 25.992 1.00 65.71 254 VAL A O 1
ATOM 516 N N . ILE A 1 67 ? -17.224 -30.416 25.199 1.00 70.10 255 ILE A N 1
ATOM 517 C CA . ILE A 1 67 ? -16.791 -31.383 26.201 1.00 73.20 255 ILE A CA 1
ATOM 518 C C . ILE A 1 67 ? -15.334 -31.747 25.942 1.00 75.34 255 ILE A C 1
ATOM 519 O O . ILE A 1 67 ? -14.981 -32.125 24.824 1.00 74.15 255 ILE A O 1
ATOM 524 N N . PRO A 1 68 ? -14.475 -31.611 26.969 1.00 80.22 256 PRO A N 1
ATOM 525 C CA . PRO A 1 68 ? -13.061 -31.996 26.841 1.00 83.65 256 PRO A CA 1
ATOM 526 C C . PRO A 1 68 ? -12.898 -33.497 26.574 1.00 86.19 256 PRO A C 1
ATOM 527 O O . PRO A 1 68 ? -13.553 -34.320 27.233 1.00 86.61 256 PRO A O 1
ATOM 531 N N . ASP A 1 69 ? -12.044 -33.837 25.607 1.00 87.89 257 ASP A N 1
ATOM 532 C CA . ASP A 1 69 ? -11.850 -35.229 25.199 1.00 89.08 257 ASP A CA 1
ATOM 533 C C . ASP A 1 69 ? -10.418 -35.478 24.743 1.00 89.76 257 ASP A C 1
ATOM 534 O O . ASP A 1 69 ? -9.722 -36.336 25.288 1.00 90.51 257 ASP A O 1
ATOM 539 N N . ASP B 1 3 ? 3.944 0.579 8.871 1.00 83.19 191 ASP B N 1
ATOM 540 C CA . ASP B 1 3 ? 5.010 -0.408 9.213 1.00 83.12 191 ASP B CA 1
ATOM 541 C C . ASP B 1 3 ? 4.819 -0.856 10.655 1.00 82.12 191 ASP B C 1
ATOM 542 O O . ASP B 1 3 ? 4.131 -1.846 10.910 1.00 83.34 191 ASP B O 1
ATOM 547 N N . GLU B 1 4 ? 5.422 -0.131 11.595 1.00 79.86 192 GLU B N 1
ATOM 548 C CA . GLU B 1 4 ? 5.240 -0.429 13.011 1.00 79.00 192 GLU B CA 1
ATOM 549 C C . GLU B 1 4 ? 3.824 -0.094 13.465 1.00 75.87 192 GLU B C 1
ATOM 550 O O . GLU B 1 4 ? 3.258 -0.810 14.280 1.00 76.20 192 GLU B O 1
ATOM 556 N N . ALA B 1 5 ? 3.259 0.987 12.926 1.00 73.02 193 ALA B N 1
ATOM 557 C CA . ALA B 1 5 ? 1.897 1.405 13.263 1.00 69.71 193 ALA B CA 1
ATOM 558 C C . ALA B 1 5 ? 0.857 0.494 12.623 1.00 67.76 193 ALA B C 1
ATOM 559 O O . ALA B 1 5 ? -0.252 0.358 13.130 1.00 67.96 193 ALA B O 1
ATOM 561 N N . ALA B 1 6 ? 1.220 -0.130 11.508 1.00 65.91 194 ALA B N 1
ATOM 562 C CA . ALA B 1 6 ? 0.370 -1.138 10.900 1.00 63.15 194 ALA B CA 1
ATOM 563 C C . ALA B 1 6 ? 0.301 -2.379 11.797 1.00 62.07 194 ALA B C 1
ATOM 564 O O . ALA B 1 6 ? -0.783 -2.903 12.052 1.00 60.76 194 ALA B O 1
ATOM 566 N N . GLU B 1 7 ? 1.457 -2.815 12.300 1.00 60.19 195 GLU B N 1
ATOM 567 C CA . GLU B 1 7 ? 1.558 -4.046 13.086 1.00 58.16 195 GLU B CA 1
ATOM 568 C C . GLU B 1 7 ? 1.187 -3.914 14.577 1.00 55.96 195 GLU B C 1
ATOM 569 O O . GLU B 1 7 ? 1.015 -4.921 15.270 1.00 55.73 195 GLU B O 1
ATOM 575 N N . LEU B 1 8 ? 1.077 -2.686 15.071 1.00 52.98 196 LEU B N 1
ATOM 576 C CA . LEU B 1 8 ? 0.575 -2.474 16.423 1.00 51.38 196 LEU B CA 1
ATOM 577 C C . LEU B 1 8 ? -0.944 -2.457 16.399 1.00 50.40 196 LEU B C 1
ATOM 578 O O . LEU B 1 8 ? -1.557 -3.015 17.294 1.00 49.47 196 LEU B O 1
ATOM 583 N N . MET B 1 9 ? -1.525 -1.820 15.374 1.00 51.41 197 MET B N 1
ATOM 584 C CA . MET B 1 9 ? -2.971 -1.853 15.091 1.00 56.22 197 MET B CA 1
ATOM 585 C C . MET B 1 9 ? -3.450 -3.299 14.942 1.00 53.86 197 MET B C 1
ATOM 586 O O . MET B 1 9 ? -4.590 -3.637 15.276 1.00 51.16 197 MET B O 1
ATOM 591 N N . GLN B 1 10 ? -2.553 -4.132 14.425 1.00 52.34 198 GLN B N 1
ATOM 592 C CA . GLN B 1 10 ? -2.782 -5.550 14.238 1.00 51.16 198 GLN B CA 1
ATOM 593 C C . GLN B 1 10 ? -2.830 -6.257 15.583 1.00 49.57 198 GLN B C 1
ATOM 594 O O . GLN B 1 10 ? -3.654 -7.151 15.809 1.00 54.01 198 GLN B O 1
ATOM 600 N N . GLN B 1 11 ? -1.943 -5.857 16.475 1.00 44.83 199 GLN B N 1
ATOM 601 C CA . GLN B 1 11 ? -1.881 -6.472 17.779 1.00 42.28 199 GLN B CA 1
ATOM 602 C C . GLN B 1 11 ? -3.038 -5.982 18.656 1.00 40.24 199 GLN B C 1
ATOM 603 O O . GLN B 1 11 ? -3.610 -6.743 19.432 1.00 39.40 199 GLN B O 1
ATOM 609 N N . VAL B 1 12 ? -3.384 -4.706 18.522 1.00 39.29 200 VAL B N 1
ATOM 610 C CA . VAL B 1 12 ? -4.528 -4.126 19.220 1.00 35.79 200 VAL B CA 1
ATOM 611 C C . VAL B 1 12 ? -5.802 -4.892 18.842 1.00 35.79 200 VAL B C 1
ATOM 612 O O . VAL B 1 12 ? -6.583 -5.297 19.709 1.00 34.34 200 VAL B O 1
ATOM 616 N N . ASN B 1 13 ? -5.981 -5.117 17.543 1.00 35.30 201 ASN B N 1
ATOM 617 C CA . ASN B 1 13 ? -7.110 -5.880 17.020 1.00 35.58 201 ASN B CA 1
ATOM 618 C C . ASN B 1 13 ? -7.166 -7.287 17.580 1.00 35.28 201 ASN B C 1
ATOM 619 O O . ASN B 1 13 ? -8.234 -7.769 17.998 1.00 37.88 201 ASN B O 1
ATOM 624 N N . VAL B 1 14 ? -6.008 -7.939 17.602 1.00 32.56 202 VAL B N 1
ATOM 625 C CA . VAL B 1 14 ? -5.903 -9.299 18.102 1.00 30.56 202 VAL B CA 1
ATOM 626 C C . VAL B 1 14 ? -6.306 -9.355 19.559 1.00 31.09 202 VAL B C 1
ATOM 627 O O . VAL B 1 14 ? -7.026 -10.275 19.995 1.00 31.57 202 VAL B O 1
ATOM 631 N N . LEU B 1 15 ? -5.861 -8.354 20.307 1.00 31.20 203 LEU B N 1
ATOM 632 C CA . LEU B 1 15 ? -6.144 -8.279 21.736 1.00 32.91 203 LEU B CA 1
ATOM 633 C C . LEU B 1 15 ? -7.615 -8.002 21.991 1.00 34.01 203 LEU B C 1
ATOM 634 O O . LEU B 1 15 ? -8.179 -8.526 22.944 1.00 37.35 203 LEU B O 1
ATOM 639 N N . LYS B 1 16 ? -8.242 -7.202 21.132 1.00 36.56 204 LYS B N 1
ATOM 640 C CA . LYS B 1 16 ? -9.678 -6.941 21.256 1.00 38.57 204 LYS B CA 1
ATOM 641 C C . LYS B 1 16 ? -10.485 -8.230 21.109 1.00 39.62 204 LYS B C 1
ATOM 642 O O . LYS B 1 16 ? -11.488 -8.429 21.806 1.00 39.91 204 LYS B O 1
ATOM 648 N N . LEU B 1 17 ? -10.030 -9.114 20.223 1.00 38.69 205 LEU B N 1
ATOM 649 C CA . LEU B 1 17 ? -10.663 -10.418 20.046 1.00 36.80 205 LEU B CA 1
ATOM 650 C C . LEU B 1 17 ? -10.438 -11.336 21.233 1.00 39.99 205 LEU B C 1
ATOM 651 O O . LEU B 1 17 ? -11.322 -12.120 21.612 1.00 39.95 205 LEU B O 1
ATOM 656 N N . THR B 1 18 ? -9.263 -11.226 21.848 1.00 42.84 206 THR B N 1
ATOM 657 C CA . THR B 1 18 ? -8.940 -12.060 23.002 1.00 41.71 206 THR B CA 1
ATOM 658 C C . THR B 1 18 ? -9.825 -11.634 24.167 1.00 41.32 206 THR B C 1
ATOM 659 O O . THR B 1 18 ? -10.367 -12.484 24.899 1.00 41.69 206 THR B O 1
ATOM 663 N N . VAL B 1 19 ? -9.996 -10.319 24.318 1.00 38.61 207 VAL B N 1
ATOM 664 C CA . VAL B 1 19 ? -10.861 -9.759 25.368 1.00 36.35 207 VAL B CA 1
ATOM 665 C C . VAL B 1 19 ? -12.297 -10.289 25.203 1.00 35.66 207 VAL B C 1
ATOM 666 O O . VAL B 1 19 ? -12.880 -10.821 26.133 1.00 37.85 207 VAL B O 1
ATOM 670 N N . GLU B 1 20 ? -12.832 -10.186 23.997 1.00 37.35 208 GLU B N 1
ATOM 671 C CA . GLU B 1 20 ? -14.171 -10.679 23.681 1.00 41.74 208 GLU B CA 1
ATOM 672 C C . GLU B 1 20 ? -14.296 -12.176 23.991 1.00 38.56 208 GLU B C 1
ATOM 673 O O . GLU B 1 20 ? -15.200 -12.588 24.719 1.00 38.87 208 GLU B O 1
ATOM 679 N N . ASP B 1 21 ? -13.370 -12.977 23.466 1.00 39.95 209 ASP B N 1
ATOM 680 C CA . ASP B 1 21 ? -13.313 -14.416 23.777 1.00 37.97 209 ASP B CA 1
ATOM 681 C C . ASP B 1 21 ? -13.264 -14.712 25.274 1.00 36.34 209 ASP B C 1
ATOM 682 O O . ASP B 1 21 ? -13.948 -15.622 25.736 1.00 41.08 209 ASP B O 1
ATOM 687 N N . LEU B 1 22 ? -12.483 -13.951 26.044 1.00 36.13 210 LEU B N 1
ATOM 688 C CA . LEU B 1 22 ? -12.390 -14.212 27.492 1.00 33.38 210 LEU B CA 1
ATOM 689 C C . LEU B 1 22 ? -13.657 -13.826 28.217 1.00 35.57 210 LEU B C 1
ATOM 690 O O . LEU B 1 22 ? -14.023 -14.477 29.206 1.00 36.78 210 LEU B O 1
ATOM 695 N N . GLU B 1 23 ? -14.316 -12.761 27.753 1.00 33.31 211 GLU B N 1
ATOM 696 C CA . GLU B 1 23 ? -15.551 -12.345 28.380 1.00 34.31 211 GLU B CA 1
ATOM 697 C C . GLU B 1 23 ? -16.624 -13.376 28.068 1.00 36.18 211 GLU B C 1
ATOM 698 O O . GLU B 1 23 ? -17.401 -13.734 28.945 1.00 37.21 211 GLU B O 1
ATOM 704 N N . LYS B 1 24 ? -16.644 -13.869 26.829 1.00 35.60 212 LYS B N 1
ATOM 705 C CA . LYS B 1 24 ? -17.529 -14.961 26.450 1.00 40.17 212 LYS B CA 1
ATOM 706 C C . LYS B 1 24 ? -17.294 -16.157 27.347 1.00 40.28 212 LYS B C 1
ATOM 707 O O . LYS B 1 24 ? -18.248 -16.749 27.869 1.00 42.27 212 LYS B O 1
ATOM 713 N N . GLU B 1 25 ? -16.024 -16.518 27.527 1.00 37.40 213 GLU B N 1
ATOM 714 C CA . GLU B 1 25 ? -15.700 -17.675 28.356 1.00 38.40 213 GLU B CA 1
ATOM 715 C C . GLU B 1 25 ? -16.111 -17.446 29.810 1.00 36.63 213 GLU B C 1
ATOM 716 O O . GLU B 1 25 ? -16.680 -18.317 30.460 1.00 36.97 213 GLU B O 1
ATOM 722 N N . ARG B 1 26 ? -15.848 -16.243 30.295 1.00 37.53 214 ARG B N 1
ATOM 723 C CA . ARG B 1 26 ? -16.139 -15.878 31.671 1.00 39.18 214 ARG B CA 1
ATOM 724 C C . ARG B 1 26 ? -17.659 -15.848 31.965 1.00 37.75 214 ARG B C 1
ATOM 725 O O . ARG B 1 26 ? -18.099 -16.321 33.007 1.00 36.82 214 ARG B O 1
ATOM 733 N N . ASP B 1 27 ? -18.436 -15.284 31.046 1.00 38.80 215 ASP B N 1
ATOM 734 C CA . ASP B 1 27 ? -19.893 -15.219 31.174 1.00 39.05 215 ASP B CA 1
ATOM 735 C C . ASP B 1 27 ? -20.477 -16.630 31.244 1.00 37.46 215 ASP B C 1
ATOM 736 O O . ASP B 1 27 ? -21.332 -16.932 32.080 1.00 40.75 215 ASP B O 1
ATOM 741 N N . PHE B 1 28 ? -20.012 -17.491 30.355 1.00 32.86 216 PHE B N 1
ATOM 742 C CA . PHE B 1 28 ? -20.407 -18.885 30.351 1.00 36.06 216 PHE B CA 1
ATOM 743 C C . PHE B 1 28 ? -20.206 -19.470 31.756 1.00 36.52 216 PHE B C 1
ATOM 744 O O . PHE B 1 28 ? -21.122 -20.041 32.332 1.00 39.11 216 PHE B O 1
ATOM 752 N N . TYR B 1 29 ? -19.018 -19.292 32.327 1.00 34.95 217 TYR B N 1
ATOM 753 C CA . TYR B 1 29 ? -18.755 -19.863 33.640 1.00 35.56 217 TYR B CA 1
ATOM 754 C C . TYR B 1 29 ? -19.505 -19.185 34.778 1.00 35.23 217 TYR B C 1
ATOM 755 O O . TYR B 1 29 ? -19.965 -19.854 35.694 1.00 36.04 217 TYR B O 1
ATOM 764 N N . PHE B 1 30 ? -19.643 -17.866 34.725 1.00 36.83 218 PHE B N 1
ATOM 765 C CA . PHE B 1 30 ? -20.453 -17.181 35.718 1.00 39.72 218 PHE B CA 1
ATOM 766 C C . PHE B 1 30 ? -21.921 -17.605 35.652 1.00 42.25 218 PHE B C 1
ATOM 767 O O . PHE B 1 30 ? -22.589 -17.707 36.688 1.00 44.89 218 PHE B O 1
ATOM 775 N N . GLY B 1 31 ? -22.415 -17.856 34.444 1.00 40.87 219 GLY B N 1
ATOM 776 C CA . GLY B 1 31 ? -23.801 -18.239 34.256 1.00 40.90 219 GLY B CA 1
ATOM 777 C C . GLY B 1 31 ? -24.094 -19.559 34.93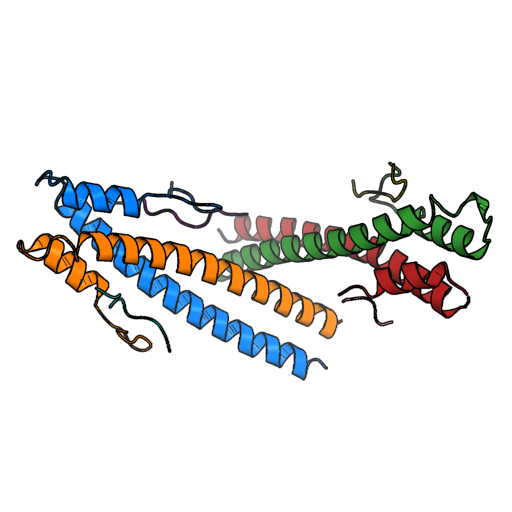5 1.00 43.43 219 GLY B C 1
ATOM 778 O O . GLY B 1 31 ? -25.121 -19.707 35.609 1.00 46.43 219 GLY B O 1
ATOM 779 N N . LYS B 1 32 ? -23.189 -20.518 34.761 1.00 40.92 220 LYS B N 1
ATOM 780 C CA . LYS B 1 32 ? -23.325 -21.826 35.390 1.00 40.26 220 LYS B CA 1
ATOM 781 C C . LYS B 1 32 ? -23.392 -21.672 36.900 1.00 39.66 220 LYS B C 1
ATOM 782 O O . LYS B 1 32 ? -24.186 -22.342 37.563 1.00 41.41 220 LYS B O 1
ATOM 788 N N . LEU B 1 33 ? -22.560 -20.781 37.431 1.00 38.20 221 LEU B N 1
ATOM 789 C CA . LEU B 1 33 ? -22.503 -20.534 38.866 1.00 40.20 221 LEU B CA 1
ATOM 790 C C . LEU B 1 33 ? -23.770 -19.876 39.408 1.00 41.03 221 LEU B C 1
ATOM 791 O O . LEU B 1 33 ? -24.183 -20.166 40.523 1.00 41.63 221 LEU B O 1
ATOM 796 N N . ARG B 1 34 ? -24.379 -18.973 38.647 1.00 43.15 222 ARG B N 1
ATOM 797 C CA . ARG B 1 34 ? -25.646 -18.401 39.092 1.00 45.59 222 ARG B CA 1
ATOM 798 C C . ARG B 1 34 ? -26.751 -19.449 39.142 1.00 45.97 222 ARG B C 1
ATOM 799 O O . ARG B 1 34 ? -27.412 -19.603 40.164 1.00 47.87 222 ARG B O 1
ATOM 807 N N . ASN B 1 35 ? -26.917 -20.194 38.052 1.00 45.21 223 ASN B N 1
ATOM 808 C CA . ASN B 1 35 ? -27.888 -21.275 38.005 1.00 44.68 223 ASN B CA 1
ATOM 809 C C . ASN B 1 35 ? -27.735 -22.245 39.165 1.00 45.48 223 ASN B C 1
ATOM 810 O O . ASN B 1 35 ? -28.731 -22.686 39.741 1.00 48.14 223 ASN B O 1
ATOM 815 N N . ILE B 1 36 ? -26.491 -22.543 39.525 1.00 45.19 224 ILE B N 1
ATOM 816 C CA . ILE B 1 36 ? -26.200 -23.400 40.677 1.00 44.87 224 ILE B CA 1
ATOM 817 C C . ILE B 1 36 ? -26.564 -22.710 41.995 1.00 45.71 224 ILE B C 1
ATOM 818 O O . ILE B 1 36 ? -27.204 -23.321 42.875 1.00 45.81 224 ILE B O 1
ATOM 823 N N . GLU B 1 37 ? -26.188 -21.436 42.111 1.00 44.63 225 GLU B N 1
ATOM 824 C CA . GLU B 1 37 ? -26.621 -20.600 43.228 1.00 46.73 225 GLU B CA 1
ATOM 825 C C . GLU B 1 37 ? -28.150 -20.567 43.333 1.00 48.19 225 GLU B C 1
ATOM 826 O O . GLU B 1 37 ? -28.689 -20.586 44.427 1.00 49.09 225 GLU B O 1
ATOM 832 N N . LEU B 1 38 ? -28.831 -20.509 42.189 1.00 49.27 226 LEU B N 1
ATOM 833 C CA . LEU B 1 38 ? -30.282 -20.508 42.142 1.00 53.36 226 LEU B CA 1
ATOM 834 C C . LEU B 1 38 ? -30.894 -21.737 42.807 1.00 54.15 226 LEU B C 1
ATOM 835 O O . LEU B 1 38 ? -31.744 -21.608 43.682 1.00 55.62 226 LEU B O 1
ATOM 840 N N . ILE B 1 39 ? -30.454 -22.919 42.395 1.00 54.62 227 ILE B N 1
ATOM 841 C CA . ILE B 1 39 ? -30.881 -24.160 43.029 1.00 55.07 227 ILE B CA 1
ATOM 842 C C . ILE B 1 39 ? -30.623 -24.132 44.539 1.00 56.85 227 ILE B C 1
ATOM 843 O O . ILE B 1 39 ? -31.505 -24.491 45.330 1.00 58.40 227 ILE B O 1
ATOM 848 N N . CYS B 1 40 ? -29.434 -23.678 44.931 1.00 57.43 228 CYS B N 1
ATOM 849 C CA . CYS B 1 40 ? -29.064 -23.582 46.345 1.00 59.09 228 CYS B CA 1
ATOM 850 C C . CYS B 1 40 ? -29.975 -22.650 47.151 1.00 59.36 228 CYS B C 1
ATOM 851 O O . CYS B 1 40 ? -30.415 -23.010 48.244 1.00 60.76 228 CYS B O 1
ATOM 854 N N . GLN B 1 41 ? -30.270 -21.467 46.612 1.00 59.97 229 GLN B N 1
ATOM 855 C CA . GLN B 1 41 ? -31.204 -20.540 47.266 1.00 61.91 229 GLN B CA 1
ATOM 856 C C . GLN B 1 41 ? -32.679 -20.862 46.937 1.00 64.14 229 GLN B C 1
ATOM 857 O O . GLN B 1 41 ? -33.474 -19.995 46.575 1.00 65.18 229 GLN B O 1
ATOM 863 N N . GLU B 1 42 ? -33.010 -22.143 47.054 1.00 66.72 230 GLU B N 1
ATOM 864 C CA . GLU B 1 42 ? -34.371 -22.644 46.981 1.00 70.14 230 GLU B CA 1
ATOM 865 C C . GLU B 1 42 ? -34.434 -23.761 48.001 1.00 71.38 230 GLU B C 1
ATOM 866 O O . GLU B 1 42 ? -35.500 -24.096 48.520 1.00 71.73 230 GLU B O 1
ATOM 872 N N . ASN B 1 43 ? -33.263 -24.330 48.275 1.00 73.63 231 ASN B N 1
ATOM 873 C CA . ASN B 1 43 ? -33.115 -25.465 49.172 1.00 76.15 231 ASN B CA 1
ATOM 874 C C . ASN B 1 43 ? -32.285 -25.114 50.411 1.00 78.02 231 ASN B C 1
ATOM 875 O O . ASN B 1 43 ? -31.307 -25.799 50.734 1.00 78.70 231 ASN B O 1
ATOM 880 N N . GLU B 1 44 ? -32.670 -24.035 51.089 1.00 79.42 232 GLU B N 1
ATOM 881 C CA . GLU B 1 44 ? -32.061 -23.659 52.363 1.00 80.42 232 GLU B CA 1
ATOM 882 C C . GLU B 1 44 ? -32.759 -24.411 53.496 1.00 80.85 232 GLU B C 1
ATOM 883 O O . GLU B 1 44 ? -33.837 -24.011 53.945 1.00 80.97 232 GLU B O 1
ATOM 889 N N . GLY B 1 45 ? -32.138 -25.504 53.944 1.00 80.63 233 GLY B N 1
ATOM 890 C CA . GLY B 1 45 ? -32.728 -26.393 54.944 1.00 78.76 233 GLY B CA 1
ATOM 891 C C . GLY B 1 45 ? -33.383 -27.602 54.300 1.00 77.06 233 GLY B C 1
ATOM 892 O O . GLY B 1 45 ? -32.710 -28.441 53.701 1.00 74.00 233 GLY B O 1
ATOM 893 N N . ASP B 1 48 ? -28.166 -29.945 55.438 1.00 73.03 236 ASP B N 1
ATOM 894 C CA . ASP B 1 48 ? -27.497 -30.900 54.560 1.00 75.35 236 ASP B CA 1
ATOM 895 C C . ASP B 1 48 ? -26.095 -30.396 54.214 1.00 77.46 236 ASP B C 1
ATOM 896 O O . ASP B 1 48 ? -25.957 -29.381 53.525 1.00 79.49 236 ASP B O 1
ATOM 901 N N . PRO B 1 49 ? -25.052 -31.114 54.681 1.00 79.10 237 PRO B N 1
ATOM 902 C CA . PRO B 1 49 ? -23.645 -30.675 54.607 1.00 80.88 237 PRO B CA 1
ATOM 903 C C . PRO B 1 49 ? -23.086 -30.450 53.192 1.00 80.97 237 PRO B C 1
ATOM 904 O O . PRO B 1 49 ? -22.080 -29.750 53.041 1.00 81.30 237 PRO B O 1
ATOM 908 N N . VAL B 1 50 ? -23.734 -31.036 52.184 1.00 79.97 238 VAL B N 1
ATOM 909 C CA . VAL B 1 50 ? -23.221 -31.047 50.813 1.00 77.24 238 VAL B CA 1
ATOM 910 C C . VAL B 1 50 ? -23.536 -29.744 50.075 1.00 76.23 238 VAL B C 1
ATOM 911 O O . VAL B 1 50 ? -22.620 -29.025 49.655 1.00 75.25 238 VAL B O 1
ATOM 915 N N . LEU B 1 51 ? -24.825 -29.442 49.930 1.00 73.91 239 LEU B N 1
ATOM 916 C CA . LEU B 1 51 ? -25.252 -28.206 49.276 1.00 71.48 239 LEU B CA 1
ATOM 917 C C . LEU B 1 51 ? -24.760 -26.966 50.007 1.00 69.28 239 LEU B C 1
ATOM 918 O O . LEU B 1 51 ? -24.609 -25.912 49.397 1.00 66.93 239 LEU B O 1
ATOM 923 N N . GLN B 1 52 ? -24.496 -27.084 51.304 1.00 69.00 240 GLN B N 1
ATOM 924 C CA . GLN B 1 52 ? -23.900 -25.957 52.008 1.00 70.32 240 GLN B CA 1
ATOM 925 C C . GLN B 1 52 ? -22.399 -25.826 51.726 1.00 66.55 240 GLN B C 1
ATOM 926 O O . GLN B 1 52 ? -21.854 -24.722 51.800 1.00 66.78 240 GLN B O 1
ATOM 932 N N . ARG B 1 53 ? -21.746 -26.934 51.374 1.00 62.99 241 ARG B N 1
ATOM 933 C CA . ARG B 1 53 ? -20.353 -26.876 50.914 1.00 62.35 241 ARG B CA 1
ATOM 934 C C . ARG B 1 53 ? -20.281 -26.270 49.506 1.00 56.78 241 ARG B C 1
ATOM 935 O O . ARG B 1 53 ? -19.382 -25.493 49.216 1.00 56.62 241 ARG B O 1
ATOM 943 N N . ILE B 1 54 ? -21.242 -26.619 48.654 1.00 53.19 242 ILE B N 1
ATOM 944 C CA . ILE B 1 54 ? -21.395 -26.006 47.327 1.00 50.55 242 ILE B CA 1
ATOM 945 C C . ILE B 1 54 ? -21.605 -24.484 47.398 1.00 52.66 242 ILE B C 1
ATOM 946 O O . ILE B 1 54 ? -21.023 -23.741 46.608 1.00 53.85 242 ILE B O 1
ATOM 951 N N . VAL B 1 55 ? -22.421 -24.033 48.352 1.00 52.42 243 VAL B N 1
ATOM 952 C CA . VAL B 1 55 ? -22.616 -22.605 48.639 1.00 50.13 243 VAL B CA 1
ATOM 953 C C . VAL B 1 55 ? -21.342 -21.984 49.219 1.00 49.64 243 VAL B C 1
ATOM 954 O O . VAL B 1 55 ? -21.003 -20.829 48.927 1.00 50.29 243 VAL B O 1
ATOM 958 N N . ASP B 1 56 ? -20.643 -22.746 50.053 1.00 47.12 244 ASP B N 1
ATOM 959 C CA . ASP B 1 56 ? -19.358 -22.308 50.561 1.00 46.11 244 ASP B CA 1
ATOM 960 C C . ASP B 1 56 ? -18.370 -22.159 49.418 1.00 43.17 244 ASP B C 1
ATOM 961 O O . ASP B 1 56 ? -17.570 -21.232 49.412 1.00 42.85 244 ASP B O 1
ATOM 966 N N . ILE B 1 57 ? -18.440 -23.059 48.442 1.00 41.73 245 ILE B N 1
ATOM 967 C CA . ILE B 1 57 ? -17.598 -22.937 47.242 1.00 43.93 245 ILE B CA 1
ATOM 968 C C . ILE B 1 57 ? -17.921 -21.642 46.498 1.00 43.26 245 ILE B C 1
ATOM 969 O O . ILE B 1 57 ? -17.051 -20.778 46.373 1.00 42.45 245 ILE B O 1
ATOM 974 N N . LEU B 1 58 ? -19.174 -21.489 46.065 1.00 43.26 246 LEU B N 1
ATOM 975 C CA . LEU B 1 58 ? -19.600 -20.266 45.361 1.00 44.74 246 LEU B CA 1
ATOM 976 C C . LEU B 1 58 ? -19.137 -18.970 46.032 1.00 43.83 246 LEU B C 1
ATOM 977 O O . LEU B 1 58 ? -18.707 -18.048 45.351 1.00 44.94 246 LEU B O 1
ATOM 982 N N . TYR B 1 59 ? -19.213 -18.913 47.358 1.00 44.55 247 TYR B N 1
ATOM 983 C CA . TYR B 1 59 ? -19.018 -17.652 48.082 1.00 43.13 247 TYR B CA 1
ATOM 984 C C . TYR B 1 59 ? -17.600 -17.349 48.543 1.00 42.21 247 TYR B C 1
ATOM 985 O O . TYR B 1 59 ? -17.348 -16.278 49.111 1.00 41.34 247 TYR B O 1
ATOM 994 N N . ALA B 1 60 ? -16.683 -18.283 48.289 1.00 42.42 248 ALA B N 1
ATOM 995 C CA . ALA B 1 60 ? -15.268 -18.102 48.603 1.00 41.61 248 ALA B CA 1
ATOM 996 C C . ALA B 1 60 ? -14.705 -16.915 47.817 1.00 43.25 248 ALA B C 1
ATOM 997 O O . ALA B 1 60 ? -14.982 -16.768 46.632 1.00 40.41 248 ALA B O 1
ATOM 999 N N . THR B 1 61 ? -13.936 -16.059 48.491 1.00 47.44 249 THR B N 1
ATOM 1000 C CA . THR B 1 61 ? -13.442 -14.810 47.899 1.00 50.31 249 THR B CA 1
ATOM 1001 C C . THR B 1 61 ? -11.940 -14.800 47.856 1.00 50.95 249 THR B C 1
ATOM 1002 O O . THR B 1 61 ? -11.289 -15.310 48.757 1.00 51.20 249 THR B O 1
ATOM 1006 N N . ASP B 1 62 ? -11.395 -14.182 46.821 1.00 55.27 250 ASP B N 1
ATOM 1007 C CA . ASP B 1 62 ? -9.955 -14.038 46.673 1.00 57.83 250 ASP B CA 1
ATOM 1008 C C . ASP B 1 62 ? -9.680 -12.562 46.472 1.00 59.73 250 ASP B C 1
ATOM 1009 O O . ASP B 1 62 ? -10.603 -11.797 46.202 1.00 58.48 250 ASP B O 1
ATOM 1014 N N . GLU B 1 63 ? -8.414 -12.166 46.605 1.00 64.54 251 GLU B N 1
ATOM 1015 C CA . GLU B 1 63 ? -7.965 -10.805 46.300 1.00 67.18 251 GLU B CA 1
ATOM 1016 C C . GLU B 1 63 ? -8.421 -10.396 44.894 1.00 66.80 251 GLU B C 1
ATOM 1017 O O . GLU B 1 63 ? -8.163 -11.095 43.901 1.00 66.92 251 GLU B O 1
ATOM 1023 N N . GLY B 1 64 ? -9.124 -9.270 44.827 1.00 66.22 252 GLY B N 1
ATOM 1024 C CA . GLY B 1 64 ? -9.630 -8.744 43.562 1.00 63.96 252 GLY B CA 1
ATOM 1025 C C . GLY B 1 64 ? -11.086 -9.090 43.338 1.00 61.25 252 GLY B C 1
ATOM 1026 O O . GLY B 1 64 ? -11.626 -8.860 42.259 1.00 61.06 252 GLY B O 1
ATOM 1027 N N . PHE B 1 65 ? -11.723 -9.655 44.357 1.00 59.14 253 PHE B N 1
ATOM 1028 C CA . PHE B 1 65 ? -13.129 -10.031 44.248 1.00 59.73 253 PHE B CA 1
ATOM 1029 C C . PHE B 1 65 ? -13.936 -9.635 45.478 1.00 60.84 253 PHE B C 1
ATOM 1030 O O . PHE B 1 65 ? -13.470 -9.770 46.608 1.00 61.48 253 PHE B O 1
ATOM 1038 N N . VAL B 1 66 ? -15.145 -9.136 45.235 1.00 62.72 254 VAL B N 1
ATOM 1039 C CA . VAL B 1 66 ? -16.064 -8.724 46.294 1.00 64.26 254 VAL B CA 1
ATOM 1040 C C . VAL B 1 66 ? -17.432 -9.390 46.143 1.00 63.51 254 VAL B C 1
ATOM 1041 O O . VAL B 1 66 ? -17.987 -9.437 45.043 1.00 63.65 254 VAL B O 1
ATOM 1045 N N . ILE B 1 67 ? -17.969 -9.905 47.246 1.00 64.61 255 ILE B N 1
ATOM 1046 C CA . ILE B 1 67 ? -19.346 -10.427 47.263 1.00 66.77 255 ILE B CA 1
ATOM 1047 C C . ILE B 1 67 ? -20.360 -9.271 47.135 1.00 67.41 255 ILE B C 1
ATOM 1048 O O . ILE B 1 67 ? -20.361 -8.363 47.971 1.00 68.93 255 ILE B O 1
ATOM 1053 N N . PRO B 1 68 ? -21.211 -9.291 46.082 1.00 67.13 256 PRO B N 1
ATOM 1054 C CA . PRO B 1 68 ? -22.137 -8.178 45.839 1.00 67.61 256 PRO B CA 1
ATOM 1055 C C . PRO B 1 68 ? -23.420 -8.283 46.669 1.00 66.95 256 PRO B C 1
ATOM 1056 O O . PRO B 1 68 ? -23.384 -8.106 47.889 1.00 65.31 256 PRO B O 1
ATOM 1060 N N . GLU C 1 4 ? 10.528 -23.288 24.180 1.00 61.13 192 GLU C N 1
ATOM 1061 C CA . GLU C 1 4 ? 9.368 -23.418 25.107 1.00 62.35 192 GLU C CA 1
ATOM 1062 C C . GLU C 1 4 ? 8.087 -23.648 24.307 1.00 62.80 192 GLU C C 1
ATOM 1063 O O . GLU C 1 4 ? 7.799 -22.931 23.342 1.00 61.94 192 GLU C O 1
ATOM 1069 N N . ALA C 1 5 ? 7.327 -24.658 24.713 1.00 63.51 193 ALA C N 1
ATOM 1070 C CA . ALA C 1 5 ? 6.063 -24.977 24.060 1.00 63.22 193 ALA C CA 1
ATOM 1071 C C . ALA C 1 5 ? 4.984 -23.934 24.396 1.00 61.80 193 ALA C C 1
ATOM 1072 O O . ALA C 1 5 ? 4.261 -23.482 23.511 1.00 62.74 193 ALA C O 1
ATOM 1074 N N . ALA C 1 6 ? 4.903 -23.537 25.664 1.00 61.07 194 ALA C N 1
ATOM 1075 C CA . ALA C 1 6 ? 3.932 -22.531 26.118 1.00 61.81 194 ALA C CA 1
ATOM 1076 C C . ALA C 1 6 ? 3.983 -21.232 25.310 1.00 63.19 194 ALA C C 1
ATOM 1077 O O . ALA C 1 6 ? 2.957 -20.579 25.107 1.00 65.02 194 ALA C O 1
ATOM 1079 N N . GLU C 1 7 ? 5.180 -20.867 24.859 1.00 63.10 195 GLU C N 1
ATOM 1080 C CA . GLU C 1 7 ? 5.370 -19.692 24.021 1.00 64.57 195 GLU C CA 1
ATOM 1081 C C . GLU C 1 7 ? 4.809 -19.936 22.606 1.00 59.05 195 GLU C C 1
ATOM 1082 O O . GLU C 1 7 ? 4.052 -19.108 22.082 1.00 59.57 195 GLU C O 1
ATOM 1088 N N . LEU C 1 8 ? 5.157 -21.074 22.008 1.00 52.41 196 LEU C N 1
ATOM 1089 C CA . LEU C 1 8 ? 4.660 -21.429 20.672 1.00 50.98 196 LEU C CA 1
ATOM 1090 C C . LEU C 1 8 ? 3.134 -21.614 20.610 1.00 51.76 196 LEU C C 1
ATOM 1091 O O . LEU C 1 8 ? 2.494 -21.204 19.636 1.00 51.47 196 LEU C O 1
ATOM 1096 N N . MET C 1 9 ? 2.561 -22.214 21.655 1.00 53.12 197 MET C N 1
ATOM 1097 C CA . MET C 1 9 ? 1.109 -22.395 21.747 1.00 55.57 197 MET C CA 1
ATOM 1098 C C . MET C 1 9 ? 0.387 -21.041 21.889 1.00 55.48 197 MET C C 1
ATOM 1099 O O . MET C 1 9 ? -0.765 -20.885 21.460 1.00 55.15 19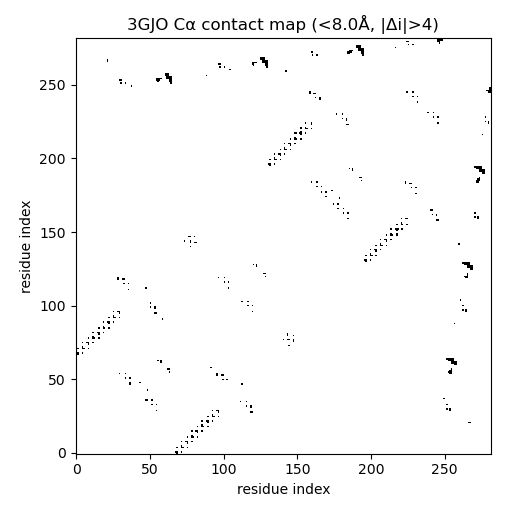7 MET C O 1
ATOM 1104 N N . GLN C 1 10 ? 1.073 -20.064 22.478 1.00 53.32 198 GLN C N 1
ATOM 1105 C CA . GLN C 1 10 ? 0.546 -18.712 22.524 1.00 54.23 198 GLN C CA 1
ATOM 1106 C C . GLN C 1 10 ? 0.749 -17.978 21.193 1.00 49.90 198 GLN C C 1
ATOM 1107 O O . GLN C 1 10 ? -0.058 -17.131 20.842 1.00 50.96 198 GLN C O 1
ATOM 1113 N N . GLN C 1 11 ? 1.795 -18.327 20.443 1.00 46.51 199 GLN C N 1
ATOM 1114 C CA . GLN C 1 11 ? 1.987 -17.795 19.085 1.00 47.90 199 GLN C CA 1
ATOM 1115 C C . GLN C 1 11 ? 0.952 -18.324 18.099 1.00 43.69 199 GLN C C 1
ATOM 1116 O O . GLN C 1 11 ? 0.411 -17.569 17.292 1.00 43.04 199 GLN C O 1
ATOM 1122 N N . VAL C 1 12 ? 0.705 -19.631 18.148 1.00 42.62 200 VAL C N 1
ATOM 1123 C CA . VAL C 1 12 ? -0.353 -20.266 17.354 1.00 39.62 200 VAL C CA 1
ATOM 1124 C C . VAL C 1 12 ? -1.700 -19.568 17.593 1.00 39.88 200 VAL C C 1
ATOM 1125 O O . VAL C 1 12 ? -2.401 -19.181 16.638 1.00 42.42 200 VAL C O 1
ATOM 1129 N N . ASN C 1 13 ? -2.050 -19.381 18.861 1.00 38.32 201 ASN C N 1
ATOM 1130 C CA . ASN C 1 13 ? -3.298 -18.704 19.207 1.00 42.66 201 ASN C CA 1
ATOM 1131 C C . ASN C 1 13 ? -3.406 -17.302 18.589 1.00 40.74 201 ASN C C 1
ATOM 1132 O O . ASN C 1 13 ? -4.431 -16.953 17.984 1.00 40.29 201 ASN C O 1
ATOM 1137 N N . VAL C 1 14 ? -2.322 -16.536 18.711 1.00 39.12 202 VAL C N 1
ATOM 1138 C CA . VAL C 1 14 ? -2.230 -15.169 18.198 1.00 35.83 202 VAL C CA 1
ATOM 1139 C C . VAL C 1 14 ? -2.388 -15.158 16.690 1.00 37.12 202 VAL C C 1
ATOM 1140 O O . VAL C 1 14 ? -3.028 -14.267 16.123 1.00 39.54 202 VAL C O 1
ATOM 1144 N N . LEU C 1 15 ? -1.822 -16.162 16.036 1.00 37.86 203 LEU C N 1
ATOM 1145 C CA . LEU C 1 15 ? -1.957 -16.272 14.589 1.00 39.03 203 LEU C CA 1
ATOM 1146 C C . LEU C 1 15 ? -3.367 -16.692 14.166 1.00 37.57 203 LEU C C 1
ATOM 1147 O O . LEU C 1 15 ? -3.847 -16.312 13.083 1.00 37.76 203 LEU C O 1
ATOM 1152 N N . LYS C 1 16 ? -4.035 -17.476 15.013 1.00 37.24 204 LYS C N 1
ATOM 1153 C CA . LYS C 1 16 ? -5.409 -17.866 14.719 1.00 36.68 204 LYS C CA 1
ATOM 1154 C C . LYS C 1 16 ? -6.307 -16.631 14.845 1.00 38.11 204 LYS C C 1
ATOM 1155 O O . LYS C 1 16 ? -7.208 -16.438 14.025 1.00 39.39 204 LYS C O 1
ATOM 1161 N N . LEU C 1 17 ? -6.049 -15.774 15.837 1.00 34.24 205 LEU C N 1
ATOM 1162 C CA . LEU C 1 17 ? -6.838 -14.546 15.948 1.00 35.38 205 LEU C CA 1
ATOM 1163 C C . LEU C 1 17 ? -6.508 -13.554 14.828 1.00 38.63 205 LEU C C 1
ATOM 1164 O O . LEU C 1 17 ? -7.392 -12.783 14.393 1.00 37.69 205 LEU C O 1
ATOM 1169 N N . THR C 1 18 ? -5.255 -13.596 14.345 1.00 36.53 206 THR C N 1
ATOM 1170 C CA . THR C 1 18 ? -4.829 -12.777 13.204 1.00 36.56 206 THR C CA 1
ATOM 1171 C C . THR C 1 18 ? -5.486 -13.192 11.873 1.00 37.01 206 THR C C 1
ATOM 1172 O O . THR C 1 18 ? -5.870 -12.345 11.069 1.00 37.18 206 THR C O 1
ATOM 1176 N N . VAL C 1 19 ? -5.626 -14.489 11.636 1.00 39.45 207 VAL C N 1
ATOM 1177 C CA . VAL C 1 19 ? -6.436 -14.945 10.500 1.00 40.51 207 VAL C CA 1
ATOM 1178 C C . VAL C 1 19 ? -7.869 -14.410 10.627 1.00 41.92 207 VAL C C 1
ATOM 1179 O O . VAL C 1 19 ? -8.447 -13.891 9.671 1.00 40.87 207 VAL C O 1
ATOM 1183 N N . GLU C 1 20 ? -8.425 -14.522 11.826 1.00 42.24 208 GLU C N 1
ATOM 1184 C CA . GLU C 1 20 ? -9.788 -14.106 12.089 1.00 42.28 208 GLU C CA 1
ATOM 1185 C C . GLU C 1 20 ? -9.966 -12.606 11.837 1.00 38.82 208 GLU C C 1
ATOM 1186 O O . GLU C 1 20 ? -10.843 -12.207 11.090 1.00 40.13 208 GLU C O 1
ATOM 1192 N N . ASP C 1 21 ? -9.119 -11.782 12.442 1.00 38.29 209 ASP C N 1
ATOM 1193 C CA . ASP C 1 21 ? -9.179 -10.338 12.237 1.00 38.77 209 ASP C CA 1
ATOM 1194 C C . ASP C 1 21 ? -9.095 -9.916 10.773 1.00 37.93 209 ASP C C 1
ATOM 1195 O O . ASP C 1 21 ? -9.887 -9.080 10.336 1.00 37.65 209 ASP C O 1
ATOM 1200 N N . LEU C 1 22 ? -8.138 -10.496 10.034 1.00 37.81 210 LEU C N 1
ATOM 1201 C CA . LEU C 1 22 ? -7.911 -10.192 8.618 1.00 38.57 210 LEU C CA 1
ATOM 1202 C C . LEU C 1 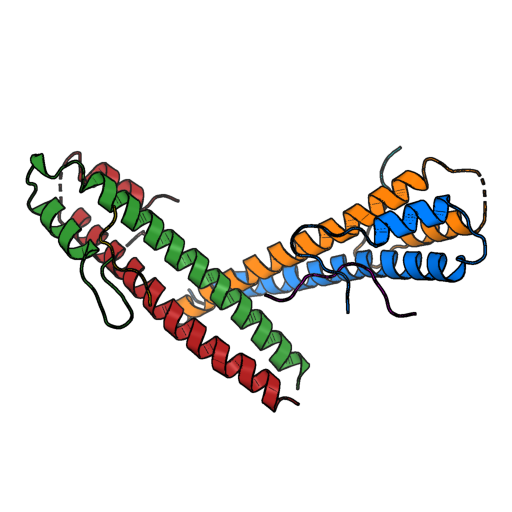22 ? -9.059 -10.650 7.725 1.00 41.67 210 LEU C C 1
ATOM 1203 O O . LEU C 1 22 ? -9.393 -9.976 6.753 1.00 46.55 210 LEU C O 1
ATOM 1208 N N . GLU C 1 23 ? -9.629 -11.812 8.034 1.00 42.69 211 GLU C N 1
ATOM 1209 C CA . GLU C 1 23 ? -10.859 -12.298 7.399 1.00 44.70 211 GLU C CA 1
ATOM 1210 C C . GLU C 1 23 ? -12.017 -11.319 7.593 1.00 43.64 211 GLU C C 1
ATOM 1211 O O . GLU C 1 23 ? -12.693 -10.976 6.628 1.00 41.38 211 GLU C O 1
ATOM 1217 N N . LYS C 1 24 ? -12.234 -10.879 8.836 1.00 43.47 212 LYS C N 1
ATOM 1218 C CA . LYS C 1 24 ? -13.248 -9.866 9.144 1.00 45.61 212 LYS C CA 1
ATOM 1219 C C . LYS C 1 24 ? -12.981 -8.556 8.390 1.00 46.84 212 LYS C C 1
ATOM 1220 O O . LYS C 1 24 ? -13.908 -7.935 7.841 1.00 49.25 212 LYS C O 1
ATOM 1226 N N . GLU C 1 25 ? -11.715 -8.144 8.357 1.00 43.23 213 GLU C N 1
ATOM 1227 C CA . GLU C 1 25 ? -11.337 -6.900 7.704 1.00 42.54 213 GLU C CA 1
ATOM 1228 C C . GLU C 1 25 ? -11.535 -7.007 6.197 1.00 39.85 213 GLU C C 1
ATOM 1229 O O . GLU C 1 25 ? -12.111 -6.115 5.583 1.00 38.14 213 GLU C O 1
ATOM 1235 N N . ARG C 1 26 ? -11.058 -8.093 5.597 1.00 37.93 214 ARG C N 1
ATOM 1236 C CA . ARG C 1 26 ? -11.189 -8.267 4.150 1.00 39.99 214 ARG C CA 1
ATOM 1237 C C . ARG C 1 26 ? -12.662 -8.299 3.706 1.00 40.76 214 ARG C C 1
ATOM 1238 O O . ARG C 1 26 ? -13.045 -7.605 2.763 1.00 44.42 214 ARG C O 1
ATOM 1246 N N . ASP C 1 27 ? -13.474 -9.091 4.403 1.00 41.64 215 ASP C N 1
ATOM 1247 C CA . ASP C 1 27 ? -14.927 -9.126 4.203 1.00 43.00 215 ASP C CA 1
ATOM 1248 C C . ASP C 1 27 ? -15.593 -7.749 4.325 1.00 41.62 215 ASP C C 1
ATOM 1249 O O . ASP C 1 27 ? -16.479 -7.424 3.554 1.00 45.33 215 ASP C O 1
ATOM 1254 N N . PHE C 1 28 ? -15.180 -6.963 5.310 1.00 41.74 216 PHE C N 1
ATOM 1255 C CA . PHE C 1 28 ? -15.719 -5.627 5.541 1.00 42.15 216 PHE C CA 1
ATOM 1256 C C . PHE C 1 28 ? -15.463 -4.750 4.326 1.00 43.97 216 PHE C C 1
ATOM 1257 O O . PHE C 1 28 ? -16.358 -4.026 3.888 1.00 47.02 216 PHE C O 1
ATOM 1265 N N . TYR C 1 29 ? -14.252 -4.840 3.774 1.00 42.68 217 TYR C N 1
ATOM 1266 C CA . TYR C 1 29 ? -13.892 -4.121 2.563 1.00 40.56 217 TYR C CA 1
ATOM 1267 C C . TYR C 1 29 ? -14.610 -4.699 1.341 1.00 42.14 217 TYR C C 1
ATOM 1268 O O . TYR C 1 29 ? -15.032 -3.946 0.451 1.00 42.13 217 TYR C O 1
ATOM 1277 N N . PHE C 1 30 ? -14.744 -6.027 1.289 1.00 41.89 218 PHE C N 1
ATOM 1278 C CA . PHE C 1 30 ? -15.529 -6.672 0.228 1.00 41.14 218 PHE C CA 1
ATOM 1279 C C . PHE C 1 30 ? -16.957 -6.145 0.275 1.00 42.60 218 PHE C C 1
ATOM 1280 O O . PHE C 1 30 ? -17.528 -5.776 -0.765 1.00 43.83 218 PHE C O 1
ATOM 1288 N N . GLY C 1 31 ? -17.509 -6.078 1.491 1.00 41.33 219 GLY C N 1
ATOM 1289 C CA . GLY C 1 31 ? -18.847 -5.550 1.725 1.00 42.02 219 GLY C CA 1
ATOM 1290 C C . GLY C 1 31 ? -19.075 -4.167 1.123 1.00 41.83 219 GLY C C 1
ATOM 1291 O O . GLY C 1 31 ? -20.046 -3.959 0.397 1.00 41.07 219 GLY C O 1
ATOM 1292 N N . LYS C 1 32 ? -18.173 -3.232 1.430 1.00 41.33 220 LYS C N 1
ATOM 1293 C CA . LYS C 1 32 ? -18.222 -1.880 0.891 1.00 40.34 220 LYS C CA 1
ATOM 1294 C C . LYS C 1 32 ? -18.122 -1.888 -0.626 1.00 42.30 220 LYS C C 1
ATOM 1295 O O . LYS C 1 32 ? -18.795 -1.097 -1.290 1.00 44.29 220 LYS C O 1
ATOM 1301 N N . LEU C 1 33 ? -17.287 -2.775 -1.171 1.00 42.22 221 LEU C N 1
ATOM 1302 C CA . LEU C 1 33 ? -17.112 -2.867 -2.622 1.00 43.04 221 LEU C CA 1
ATOM 1303 C C . LEU C 1 33 ? -18.356 -3.424 -3.325 1.00 44.60 221 LEU C C 1
ATOM 1304 O O . LEU C 1 33 ? -18.688 -2.988 -4.434 1.00 45.27 221 LEU C O 1
ATOM 1309 N N . ARG C 1 34 ? -19.015 -4.394 -2.687 1.00 45.46 222 ARG C N 1
ATOM 1310 C CA . ARG C 1 34 ? -20.282 -4.946 -3.172 1.00 47.58 222 ARG C CA 1
ATOM 1311 C C . ARG C 1 34 ? -21.372 -3.882 -3.280 1.00 48.77 222 ARG C C 1
ATOM 1312 O O . ARG C 1 34 ? -22.126 -3.842 -4.258 1.00 51.08 222 ARG C O 1
ATOM 1320 N N . ASN C 1 35 ? -21.451 -3.040 -2.257 1.00 47.86 223 ASN C N 1
ATOM 1321 C CA . ASN C 1 35 ? -22.438 -1.978 -2.180 1.00 48.54 223 ASN C CA 1
ATOM 1322 C C . ASN C 1 35 ? -22.197 -0.873 -3.180 1.00 48.26 223 ASN C C 1
ATOM 1323 O O . ASN C 1 35 ? -23.146 -0.290 -3.695 1.00 51.34 223 ASN C O 1
ATOM 1328 N N . ILE C 1 36 ? -20.924 -0.590 -3.449 1.00 48.61 224 ILE C N 1
ATOM 1329 C CA . ILE C 1 36 ? -20.542 0.379 -4.481 1.00 45.81 224 ILE C CA 1
ATOM 1330 C C . ILE C 1 36 ? -20.845 -0.178 -5.872 1.00 45.63 224 ILE C C 1
ATOM 1331 O O . ILE C 1 36 ? -21.148 0.581 -6.794 1.00 45.80 224 ILE C O 1
ATOM 1336 N N . GLU C 1 37 ? -20.760 -1.499 -6.015 1.00 45.92 225 GLU C N 1
ATOM 1337 C CA . GLU C 1 37 ? -21.090 -2.150 -7.273 1.00 50.26 225 GLU C CA 1
ATOM 1338 C C . GLU C 1 37 ? -22.587 -2.032 -7.516 1.00 53.09 225 GLU C C 1
ATOM 1339 O O . GLU C 1 37 ? -23.018 -1.783 -8.644 1.00 55.19 225 GLU C O 1
ATOM 1345 N N . LEU C 1 38 ? -23.372 -2.193 -6.452 1.00 54.56 226 LEU C N 1
ATOM 1346 C CA . LEU C 1 38 ? -24.823 -2.161 -6.569 1.00 57.45 226 LEU C CA 1
ATOM 1347 C C . LEU C 1 38 ? -25.308 -0.815 -7.077 1.00 58.01 226 LEU C C 1
ATOM 1348 O O . LEU C 1 38 ? -26.177 -0.750 -7.954 1.00 59.44 226 LEU C O 1
ATOM 1353 N N . ILE C 1 39 ? -24.720 0.249 -6.542 1.00 58.08 227 ILE C N 1
ATOM 1354 C CA . ILE C 1 39 ? -24.998 1.606 -6.998 1.00 59.39 227 ILE C CA 1
ATOM 1355 C C . ILE C 1 39 ? -24.551 1.815 -8.448 1.00 60.14 227 ILE C C 1
ATOM 1356 O O . ILE C 1 39 ? -25.208 2.528 -9.213 1.00 61.65 227 ILE C O 1
ATOM 1361 N N . CYS C 1 40 ? -23.432 1.197 -8.817 1.00 60.73 228 CYS C N 1
ATOM 1362 C CA . CYS C 1 40 ? -22.918 1.261 -10.178 1.00 61.12 228 CYS C CA 1
ATOM 1363 C C . CYS C 1 40 ? -23.820 0.507 -11.163 1.00 61.94 228 CYS C C 1
ATOM 1364 O O . CYS C 1 40 ? -24.071 0.992 -12.267 1.00 60.86 228 CYS C O 1
ATOM 1367 N N . GLN C 1 41 ? -24.294 -0.670 -10.748 1.00 63.67 229 GLN C N 1
ATOM 1368 C CA . GLN C 1 41 ? -25.172 -1.528 -11.556 1.00 65.70 229 GLN C CA 1
ATOM 1369 C C . GLN C 1 41 ? -26.626 -1.062 -11.526 1.00 68.47 229 GLN C C 1
ATOM 1370 O O . GLN C 1 41 ? -27.557 -1.877 -11.480 1.00 69.38 229 GLN C O 1
ATOM 1376 N N . GLU C 1 42 ? -26.806 0.255 -11.564 1.00 70.48 230 GLU C N 1
ATOM 1377 C CA . GLU C 1 42 ? -28.092 0.896 -11.335 1.00 72.28 230 GLU C CA 1
ATOM 1378 C C . GLU C 1 42 ? -28.047 2.237 -12.047 1.00 72.53 230 GLU C C 1
ATOM 1379 O O . GLU C 1 42 ? -29.083 2.769 -12.452 1.00 75.13 230 GLU C O 1
ATOM 1385 N N . ASN C 1 43 ? -26.834 2.766 -12.204 1.00 72.70 231 ASN C N 1
ATOM 1386 C CA . ASN C 1 43 ? -26.597 4.023 -12.911 1.00 73.46 231 ASN C CA 1
ATOM 1387 C C . ASN C 1 43 ? -25.842 3.848 -14.230 1.00 75.02 231 ASN C C 1
ATOM 1388 O O . ASN C 1 43 ? -25.200 4.784 -14.718 1.00 75.42 231 ASN C O 1
ATOM 1393 N N . GLU C 1 44 ? -25.929 2.645 -14.797 1.00 76.61 232 GLU C N 1
ATOM 1394 C CA . GLU C 1 44 ? -25.342 2.338 -16.105 1.00 79.81 232 GLU C CA 1
ATOM 1395 C C . GLU C 1 44 ? -25.989 3.167 -17.214 1.00 81.10 232 GLU C C 1
ATOM 1396 O O . GLU C 1 44 ? -25.297 3.690 -18.094 1.00 81.57 232 GLU C O 1
ATOM 1402 N N . GLY C 1 45 ? -27.316 3.285 -17.148 1.00 83.23 233 GLY C N 1
ATOM 1403 C CA . GLY C 1 45 ? -28.099 4.106 -18.074 1.00 83.63 233 GLY C CA 1
ATOM 1404 C C . GLY C 1 45 ? -27.713 5.576 -18.090 1.00 84.42 233 GLY C C 1
ATOM 1405 O O . GLY C 1 45 ? -27.910 6.256 -19.100 1.00 84.68 233 GLY C O 1
ATOM 1406 N N . GLU C 1 46 ? -27.171 6.067 -16.973 1.00 84.76 234 GLU C N 1
ATOM 1407 C CA . GLU C 1 46 ? -26.603 7.419 -16.901 1.00 85.39 234 GLU C CA 1
ATOM 1408 C C . GLU C 1 46 ? -25.362 7.587 -17.795 1.00 84.08 234 GLU C C 1
ATOM 1409 O O . GLU C 1 46 ? -25.118 8.680 -18.316 1.00 84.18 234 GLU C O 1
ATOM 1415 N N . ASN C 1 47 ? -24.597 6.504 -17.969 1.00 82.07 235 ASN C N 1
ATOM 1416 C CA . ASN C 1 47 ? -23.379 6.485 -18.803 1.00 79.80 235 ASN C CA 1
ATOM 1417 C C . ASN C 1 47 ? -22.157 7.230 -18.249 1.00 78.57 235 ASN C C 1
ATOM 1418 O O . ASN C 1 47 ? -21.191 7.462 -18.983 1.00 78.48 235 ASN C O 1
ATOM 1423 N N . ASP C 1 48 ? -22.193 7.585 -16.962 1.00 75.85 236 ASP C N 1
ATOM 1424 C CA . ASP C 1 48 ? -21.174 8.445 -16.356 1.00 72.61 236 ASP C CA 1
ATOM 1425 C C . ASP C 1 48 ? -19.759 7.845 -16.484 1.00 70.61 236 ASP C C 1
ATOM 1426 O O . ASP C 1 48 ? -19.475 6.793 -15.894 1.00 68.48 236 ASP C O 1
ATOM 1431 N N . PRO C 1 49 ? -18.876 8.506 -17.274 1.00 68.04 237 PRO C N 1
ATOM 1432 C CA . PRO C 1 49 ? -17.511 8.005 -17.493 1.00 65.28 237 PRO C CA 1
ATOM 1433 C C . PRO C 1 49 ? -16.747 7.867 -16.179 1.00 62.46 237 PRO C C 1
ATOM 1434 O O . PRO C 1 49 ? -15.827 7.055 -16.081 1.00 60.63 237 PRO C O 1
ATOM 1438 N N . VAL C 1 50 ? -17.145 8.658 -15.184 1.00 59.90 238 VAL C N 1
ATOM 1439 C CA . VAL C 1 50 ? -16.601 8.564 -13.831 1.00 58.15 238 VAL C CA 1
ATOM 1440 C C . VAL C 1 50 ? -17.014 7.254 -13.167 1.00 56.69 238 VAL C C 1
ATOM 1441 O O . VAL C 1 50 ? -16.176 6.530 -12.637 1.00 57.00 238 VAL C O 1
ATOM 1445 N N . LEU C 1 51 ? -18.310 6.960 -13.184 1.00 54.76 239 LEU C N 1
ATOM 1446 C CA . LEU C 1 51 ? -18.793 5.693 -12.644 1.00 53.09 239 LEU C CA 1
ATOM 1447 C C . LEU C 1 51 ? -18.244 4.519 -13.452 1.00 51.44 239 LEU C C 1
ATOM 1448 O O . LEU C 1 51 ? -18.010 3.449 -12.892 1.00 51.57 239 LEU C O 1
ATOM 1453 N N . GLN C 1 52 ? -18.022 4.736 -14.754 1.00 49.27 240 GLN C N 1
ATOM 1454 C CA . GLN C 1 52 ? -17.395 3.741 -15.639 1.00 47.43 240 GLN C CA 1
ATOM 1455 C C . GLN C 1 52 ? -15.987 3.404 -15.159 1.00 42.37 240 GLN C C 1
ATOM 1456 O O . GLN C 1 52 ? -15.578 2.250 -15.224 1.00 40.59 240 GLN C O 1
ATOM 1462 N N . ARG C 1 53 ? -15.268 4.434 -14.708 1.00 41.40 241 ARG C N 1
ATOM 1463 C CA . ARG C 1 53 ? -13.940 4.337 -14.102 1.00 45.31 241 ARG C CA 1
ATOM 1464 C C . ARG C 1 53 ? -13.973 3.509 -12.816 1.00 43.65 241 ARG C C 1
ATOM 1465 O O . ARG C 1 53 ? -13.213 2.553 -12.673 1.00 44.27 241 ARG C O 1
ATOM 1473 N N . ILE C 1 54 ? -14.872 3.867 -11.900 1.00 43.47 242 ILE C N 1
ATOM 1474 C CA . ILE C 1 54 ? -15.097 3.099 -10.674 1.00 42.46 242 ILE C CA 1
ATOM 1475 C C . ILE C 1 54 ? -15.411 1.621 -10.924 1.00 44.19 242 ILE C C 1
ATOM 1476 O O . ILE C 1 54 ? -14.951 0.757 -10.172 1.00 44.23 242 ILE C O 1
ATOM 1481 N N . VAL C 1 55 ? -16.160 1.327 -11.984 1.00 43.36 243 VAL C N 1
ATOM 1482 C CA . VAL C 1 55 ? -16.512 -0.055 -12.300 1.00 44.49 243 VAL C CA 1
ATOM 1483 C C . VAL C 1 55 ? -15.274 -0.858 -12.713 1.00 45.42 243 VAL C C 1
ATOM 1484 O O . VAL C 1 55 ? -15.093 -2.002 -12.286 1.00 46.24 243 VAL C O 1
ATOM 1488 N N . ASP C 1 56 ? -14.419 -0.242 -13.519 1.00 44.70 244 ASP C N 1
ATOM 1489 C CA . ASP C 1 56 ? -13.161 -0.851 -13.934 1.00 46.80 244 ASP C CA 1
ATOM 1490 C C . ASP C 1 56 ? -12.227 -1.160 -12.752 1.00 47.97 244 ASP C C 1
ATOM 1491 O O . ASP C 1 56 ? -11.560 -2.202 -12.723 1.00 49.97 244 ASP C O 1
ATOM 1496 N N . ILE C 1 57 ? -12.188 -0.249 -11.782 1.00 46.27 245 ILE C N 1
ATOM 1497 C CA . ILE C 1 57 ? -11.439 -0.455 -10.542 1.00 43.54 245 ILE C CA 1
ATOM 1498 C C . ILE C 1 57 ? -11.987 -1.649 -9.763 1.00 45.05 245 ILE C C 1
ATOM 1499 O O . ILE C 1 57 ? -11.219 -2.415 -9.167 1.00 47.06 245 ILE C O 1
ATOM 1504 N N . LEU C 1 58 ? -13.309 -1.814 -9.767 1.00 44.28 246 LEU C N 1
ATOM 1505 C CA . LEU C 1 58 ? -13.903 -2.988 -9.124 1.00 44.95 246 LEU C CA 1
ATOM 1506 C C . LEU C 1 58 ? -13.454 -4.290 -9.781 1.00 44.44 246 LEU C C 1
ATOM 1507 O O . LEU C 1 58 ? -13.112 -5.239 -9.094 1.00 44.24 246 LEU C O 1
ATOM 1512 N N . TYR C 1 59 ? -13.441 -4.332 -11.108 1.00 45.90 247 TYR C N 1
ATOM 1513 C CA . TYR C 1 59 ? -13.210 -5.602 -11.806 1.00 48.15 247 TYR C CA 1
ATOM 1514 C C . TYR C 1 59 ? -11.744 -5.907 -12.171 1.00 48.06 247 TYR C C 1
ATOM 1515 O O . TYR C 1 59 ? -11.466 -6.931 -12.789 1.00 50.31 247 TYR C O 1
ATOM 1524 N N . ALA C 1 60 ? -10.810 -5.041 -11.797 1.00 45.59 248 ALA C N 1
ATOM 1525 C CA . ALA C 1 60 ? -9.402 -5.385 -11.935 1.00 45.20 248 ALA C CA 1
ATOM 1526 C C . ALA C 1 60 ? -9.070 -6.609 -11.066 1.00 46.13 248 ALA C C 1
ATOM 1527 O O . ALA C 1 60 ? -9.576 -6.746 -9.946 1.00 42.99 248 ALA C O 1
ATOM 1529 N N . THR C 1 61 ? -8.218 -7.484 -11.599 1.00 46.76 249 THR C N 1
ATOM 1530 C CA . THR C 1 61 ? -7.890 -8.760 -10.975 1.00 51.79 249 THR C CA 1
ATOM 1531 C C . THR C 1 61 ? -6.391 -8.907 -10.846 1.00 52.69 249 THR C C 1
ATOM 1532 O O . THR C 1 61 ? -5.646 -8.304 -11.607 1.00 52.68 249 THR C O 1
ATOM 1536 N N . ASP C 1 62 ? -5.969 -9.750 -9.905 1.00 56.33 250 ASP C N 1
ATOM 1537 C CA . ASP C 1 62 ? -4.572 -10.050 -9.660 1.00 58.21 250 ASP C CA 1
ATOM 1538 C C . ASP C 1 62 ? -4.424 -11.554 -9.463 1.00 61.38 250 ASP C C 1
ATOM 1539 O O . ASP C 1 62 ? -5.416 -12.248 -9.249 1.00 63.85 250 ASP C O 1
ATOM 1544 N N . GLU C 1 63 ? -3.192 -12.057 -9.541 1.00 64.56 251 GLU C N 1
ATOM 1545 C CA . GLU C 1 63 ? -2.885 -13.450 -9.216 1.00 65.69 251 GLU C CA 1
ATOM 1546 C C . GLU C 1 63 ? -3.446 -13.785 -7.844 1.00 66.10 251 GLU C C 1
ATOM 1547 O O . GLU C 1 63 ? -3.347 -12.982 -6.914 1.00 66.76 251 GLU C O 1
ATOM 1553 N N . GLY C 1 64 ? -4.050 -14.963 -7.721 1.00 66.32 252 GLY C N 1
ATOM 1554 C CA . GLY C 1 64 ? -4.676 -15.370 -6.463 1.00 63.90 252 GLY C CA 1
ATOM 1555 C C . GLY C 1 64 ? -6.160 -15.051 -6.386 1.00 62.03 252 GLY C C 1
ATOM 1556 O O . GLY C 1 64 ? -6.777 -15.251 -5.339 1.00 62.78 252 GLY C O 1
ATOM 1557 N N . PHE C 1 65 ? -6.732 -14.566 -7.491 1.00 60.05 253 PHE C N 1
ATOM 1558 C CA . PHE C 1 65 ? -8.145 -14.180 -7.551 1.00 59.58 253 PHE C CA 1
ATOM 1559 C C . PHE C 1 65 ? -8.846 -14.644 -8.826 1.00 61.57 253 PHE C C 1
ATOM 1560 O O . PHE C 1 65 ? -8.266 -14.625 -9.913 1.00 61.18 253 PHE C O 1
ATOM 1568 N N . VAL C 1 66 ? -10.113 -15.020 -8.689 1.00 63.02 254 VAL C N 1
ATOM 1569 C CA . VAL C 1 66 ? -10.920 -15.452 -9.826 1.00 64.43 254 VAL C CA 1
ATOM 1570 C C . VAL C 1 66 ? -12.042 -14.462 -10.152 1.00 65.37 254 VAL C C 1
ATOM 1571 O O . VAL C 1 66 ? -12.685 -13.925 -9.255 1.00 65.33 254 VAL C O 1
ATOM 1575 N N . ILE C 1 67 ? -12.260 -14.213 -11.440 1.00 66.93 255 ILE C N 1
ATOM 1576 C CA . ILE C 1 67 ? -13.458 -13.501 -11.888 1.00 67.31 255 ILE C CA 1
ATOM 1577 C C . ILE C 1 67 ? -14.629 -14.458 -11.679 1.00 69.71 255 ILE C C 1
ATOM 1578 O O . ILE C 1 67 ? -14.527 -15.628 -12.061 1.00 70.32 255 ILE C O 1
ATOM 1583 N N . PRO C 1 68 ? -15.731 -13.982 -11.049 1.00 71.53 256 PRO C N 1
ATOM 1584 C CA . PRO C 1 68 ? -16.863 -14.858 -10.728 1.00 71.25 256 PRO C CA 1
ATOM 1585 C C . PRO C 1 68 ? -17.456 -15.544 -11.959 1.00 71.36 256 PRO C C 1
ATOM 1586 O O . PRO C 1 68 ? -17.336 -16.764 -12.098 1.00 70.45 256 PRO C O 1
ATOM 1590 N N . GLU D 1 4 ? 7.174 -32.064 19.676 1.00 70.67 192 GLU D N 1
ATOM 1591 C CA . GLU D 1 4 ? 7.814 -31.099 20.619 1.00 71.90 192 GLU D CA 1
ATOM 1592 C C . GLU D 1 4 ? 7.433 -29.649 20.275 1.00 71.22 192 GLU D C 1
ATOM 1593 O O . GLU D 1 4 ? 6.249 -29.310 20.156 1.00 71.71 192 GLU D O 1
ATOM 1599 N N . ALA D 1 5 ? 8.454 -28.806 20.139 1.00 69.24 193 ALA D N 1
ATOM 1600 C CA . ALA D 1 5 ? 8.327 -27.483 19.557 1.00 66.91 193 ALA D CA 1
ATOM 1601 C C . ALA D 1 5 ? 8.157 -27.615 18.035 1.00 65.58 193 ALA D C 1
ATOM 1602 O O . ALA D 1 5 ? 7.393 -26.871 17.423 1.00 67.76 193 ALA D O 1
ATOM 1604 N N . ALA D 1 6 ? 8.856 -28.589 17.451 1.00 62.74 194 ALA D N 1
ATOM 1605 C CA . ALA D 1 6 ? 8.821 -28.892 16.022 1.00 59.49 194 ALA D CA 1
ATOM 1606 C C . ALA D 1 6 ? 7.423 -28.925 15.399 1.00 57.23 194 ALA D C 1
ATOM 1607 O O . ALA D 1 6 ? 7.210 -28.378 14.316 1.00 54.95 194 ALA D O 1
ATOM 1609 N N . GLU D 1 7 ? 6.479 -29.571 16.075 1.00 55.81 195 GLU D N 1
ATOM 1610 C CA . GLU D 1 7 ? 5.117 -29.691 15.556 1.00 56.31 195 GLU D CA 1
ATOM 1611 C C . GLU D 1 7 ? 4.281 -28.412 15.716 1.00 51.11 195 GLU D C 1
ATOM 1612 O O . GLU D 1 7 ? 3.479 -28.067 14.844 1.00 50.64 195 GLU D O 1
ATOM 1618 N N . LEU D 1 8 ? 4.471 -27.701 16.822 1.00 48.63 196 LEU D N 1
ATOM 1619 C CA . LEU D 1 8 ? 3.804 -26.410 17.004 1.00 43.97 196 LEU D CA 1
ATOM 1620 C C . LEU D 1 8 ? 4.408 -25.384 16.073 1.00 41.78 196 LEU D C 1
ATOM 1621 O O . LEU D 1 8 ? 3.705 -24.483 15.587 1.00 41.63 196 LEU D O 1
ATOM 1626 N N . MET D 1 9 ? 5.709 -25.527 15.813 1.00 39.00 197 MET D N 1
ATOM 1627 C CA . MET D 1 9 ? 6.396 -24.650 14.859 1.00 39.89 197 MET D CA 1
ATOM 1628 C C . MET D 1 9 ? 5.808 -24.828 13.447 1.00 37.31 197 MET D C 1
ATOM 1629 O O . MET D 1 9 ? 5.724 -23.877 12.672 1.00 39.89 197 MET D O 1
ATOM 1634 N N . GLN D 1 10 ? 5.380 -26.045 13.142 1.00 33.97 198 GLN D N 1
ATOM 1635 C CA . GLN D 1 10 ? 4.629 -26.329 11.935 1.00 35.41 198 GLN D CA 1
ATOM 1636 C C . GLN D 1 10 ? 3.347 -25.488 11.872 1.00 36.10 198 GLN D C 1
ATOM 1637 O O . GLN D 1 10 ? 3.075 -24.828 10.867 1.00 37.85 198 GLN D O 1
ATOM 1643 N N . GLN D 1 11 ? 2.567 -25.497 12.946 1.00 35.58 199 GLN D N 1
ATOM 1644 C CA . GLN D 1 11 ? 1.373 -24.676 12.997 1.00 35.77 199 GLN D CA 1
ATOM 1645 C C . GLN D 1 11 ? 1.686 -23.200 12.771 1.00 35.61 199 GLN D C 1
ATOM 1646 O O . GLN D 1 11 ? 0.985 -22.540 12.006 1.00 36.11 199 GLN D O 1
ATOM 1652 N N . VAL D 1 12 ? 2.742 -22.692 13.417 1.00 32.29 200 VAL D N 1
ATOM 1653 C CA . VAL D 1 12 ? 3.178 -21.303 13.228 1.00 26.81 200 VAL D CA 1
ATOM 1654 C C . VAL D 1 12 ? 3.537 -21.076 11.758 1.00 31.91 200 VAL D C 1
ATOM 1655 O O . VAL D 1 12 ? 3.050 -20.116 11.114 1.00 31.32 200 VAL D O 1
ATOM 1659 N N . ASN D 1 13 ? 4.358 -21.977 11.213 1.00 33.43 201 ASN D N 1
ATOM 1660 C CA . ASN D 1 13 ? 4.737 -21.924 9.806 1.00 33.67 201 ASN D CA 1
ATOM 1661 C C . ASN D 1 13 ? 3.556 -21.805 8.835 1.00 34.37 201 ASN D C 1
ATOM 1662 O O . ASN D 1 13 ? 3.543 -20.917 7.977 1.00 36.99 201 ASN D O 1
ATOM 1667 N N . VAL D 1 14 ? 2.573 -22.694 8.972 1.00 33.53 202 VAL D N 1
ATOM 1668 C CA . VAL D 1 14 ? 1.400 -22.706 8.094 1.00 32.45 202 VAL D CA 1
ATOM 1669 C C . VAL D 1 14 ? 0.572 -21.438 8.289 1.00 30.34 202 VAL D C 1
ATOM 1670 O O . VAL D 1 14 ? 0.207 -20.774 7.337 1.00 32.99 202 VAL D O 1
ATOM 1674 N N . LEU D 1 15 ? 0.287 -21.107 9.538 1.00 30.58 203 LEU D N 1
ATOM 1675 C CA . LEU D 1 15 ? -0.480 -19.912 9.876 1.00 31.44 203 LEU D CA 1
ATOM 1676 C C . LEU D 1 15 ? 0.124 -18.584 9.371 1.00 33.81 203 LEU D C 1
ATOM 1677 O O . LEU D 1 15 ? -0.618 -17.677 8.971 1.00 32.27 203 LEU D O 1
ATOM 1682 N N . LYS D 1 16 ? 1.452 -18.465 9.378 1.00 34.83 204 LYS D N 1
ATOM 1683 C CA . LYS D 1 16 ? 2.095 -17.229 8.894 1.00 37.27 204 LYS D CA 1
ATOM 1684 C C . LYS D 1 16 ? 1.920 -17.062 7.394 1.00 35.40 204 LYS D C 1
ATOM 1685 O O . LYS D 1 16 ? 1.783 -15.947 6.908 1.00 37.87 204 LYS D O 1
ATOM 1691 N N . LEU D 1 17 ? 1.919 -18.176 6.669 1.00 36.46 205 LEU D N 1
ATOM 1692 C CA . LEU D 1 17 ? 1.636 -18.165 5.231 1.00 37.14 205 LEU D CA 1
ATOM 1693 C C . LEU D 1 17 ? 0.184 -17.846 4.950 1.00 38.34 205 LEU D C 1
ATOM 1694 O O . LEU D 1 17 ? -0.097 -17.186 3.952 1.00 39.39 205 LEU D O 1
ATOM 1699 N N . THR D 1 18 ? -0.722 -18.316 5.820 1.00 36.81 206 THR D N 1
ATOM 1700 C CA . THR D 1 18 ? -2.141 -17.938 5.769 1.00 38.21 206 THR D CA 1
ATOM 1701 C C . THR D 1 18 ? -2.339 -16.437 5.988 1.00 36.11 206 THR D C 1
ATOM 1702 O O . THR D 1 18 ? -3.021 -15.780 5.216 1.00 36.85 206 THR D O 1
ATOM 1706 N N . VAL D 1 19 ? -1.737 -15.906 7.043 1.00 36.53 207 VAL D N 1
ATOM 1707 C CA . VAL D 1 19 ? -1.747 -14.464 7.318 1.00 37.15 207 VAL D CA 1
ATOM 1708 C C . VAL D 1 19 ? -1.229 -13.637 6.125 1.00 39.45 207 VAL D C 1
ATOM 1709 O O . VAL D 1 19 ? -1.837 -12.628 5.742 1.00 37.61 207 VAL D O 1
ATOM 1713 N N . GLU D 1 20 ? -0.137 -14.087 5.515 1.00 37.73 208 GLU D N 1
ATOM 1714 C CA . GLU D 1 20 ? 0.451 -13.353 4.416 1.00 38.10 208 GLU D CA 1
ATOM 1715 C C . GLU D 1 20 ? -0.489 -13.316 3.205 1.00 39.48 208 GLU D C 1
ATOM 1716 O O . GLU D 1 20 ? -0.656 -12.268 2.557 1.00 38.85 208 GLU D O 1
ATOM 1722 N N . ASP D 1 21 ? -1.112 -14.455 2.910 1.00 39.13 209 ASP D N 1
ATOM 1723 C CA . ASP D 1 21 ? -2.113 -14.540 1.853 1.00 37.47 209 ASP D CA 1
ATOM 1724 C C . ASP D 1 21 ? -3.338 -13.678 2.151 1.00 40.29 209 ASP D C 1
ATOM 1725 O O . ASP D 1 21 ? -3.853 -13.006 1.253 1.00 41.54 209 ASP D O 1
ATOM 1730 N N . LEU D 1 22 ? -3.816 -13.711 3.398 1.00 37.13 210 LEU D N 1
ATOM 1731 C CA . LEU D 1 22 ? -4.954 -12.887 3.800 1.00 37.99 210 LEU D CA 1
ATOM 1732 C C . LEU D 1 22 ? -4.639 -11.393 3.770 1.00 40.45 210 LEU D C 1
ATOM 1733 O O . LEU D 1 22 ? -5.493 -10.578 3.404 1.00 41.03 210 LEU D O 1
ATOM 1738 N N . GLU D 1 23 ? -3.416 -11.028 4.147 1.00 40.62 211 GLU D N 1
ATOM 1739 C CA . GLU D 1 23 ? -2.972 -9.639 3.976 1.00 43.32 211 GLU D CA 1
ATOM 1740 C C . GLU D 1 23 ? -3.077 -9.209 2.511 1.00 42.50 211 GLU D C 1
ATOM 1741 O O . GLU D 1 23 ? -3.510 -8.097 2.223 1.00 43.75 211 GLU D O 1
ATOM 1747 N N . LYS D 1 24 ? -2.727 -10.106 1.597 1.00 41.15 212 LYS D N 1
ATOM 1748 C CA . LYS D 1 24 ? -2.739 -9.788 0.172 1.00 44.38 212 LYS D CA 1
ATOM 1749 C C . LYS D 1 24 ? -4.174 -9.561 -0.317 1.00 45.13 212 LYS D C 1
ATOM 1750 O O . LYS D 1 24 ? -4.438 -8.659 -1.128 1.00 44.95 212 LYS D O 1
ATOM 1756 N N . GLU D 1 25 ? -5.097 -10.370 0.199 1.00 43.73 213 GLU D N 1
ATOM 1757 C CA . GLU D 1 25 ? -6.515 -10.204 -0.099 1.00 43.19 213 GLU D CA 1
ATOM 1758 C C . GLU D 1 25 ? -7.052 -8.921 0.519 1.00 39.10 213 GLU D C 1
ATOM 1759 O O . GLU D 1 25 ? -7.714 -8.117 -0.152 1.00 35.42 213 GLU D O 1
ATOM 1765 N N . ARG D 1 26 ? -6.764 -8.704 1.796 1.00 37.83 214 ARG D N 1
ATOM 1766 C CA . ARG D 1 26 ? -7.246 -7.481 2.405 1.00 40.07 214 ARG D CA 1
ATOM 1767 C C . ARG D 1 26 ? -6.718 -6.258 1.646 1.00 39.52 214 ARG D C 1
ATOM 1768 O O . ARG D 1 26 ? -7.469 -5.302 1.411 1.00 43.39 214 ARG D O 1
ATOM 1776 N N . ASP D 1 27 ? -5.447 -6.300 1.254 1.00 37.32 215 ASP D N 1
ATOM 1777 C CA . ASP D 1 27 ? -4.821 -5.196 0.502 1.00 39.14 215 ASP D CA 1
ATOM 1778 C C . ASP D 1 27 ? -5.432 -5.028 -0.881 1.00 36.30 215 ASP D C 1
ATOM 1779 O O . ASP D 1 27 ? -5.633 -3.910 -1.338 1.00 39.88 215 ASP D O 1
ATOM 1784 N N . PHE D 1 28 ? -5.733 -6.144 -1.534 1.00 34.94 216 PHE D N 1
ATOM 1785 C CA . PHE D 1 28 ? -6.427 -6.130 -2.807 1.00 34.10 216 PHE D CA 1
ATOM 1786 C C . PHE D 1 28 ? -7.749 -5.313 -2.742 1.00 33.95 216 PHE D C 1
ATOM 1787 O O . PHE D 1 28 ? -7.966 -4.404 -3.553 1.00 35.03 216 PHE D O 1
ATOM 1795 N N . TYR D 1 29 ? -8.583 -5.590 -1.751 1.00 32.52 217 TYR D N 1
ATOM 1796 C CA . TYR D 1 29 ? -9.878 -4.901 -1.616 1.00 30.44 217 TYR D CA 1
ATOM 1797 C C . TYR D 1 29 ? -9.746 -3.509 -1.049 1.00 31.47 217 TYR D C 1
ATOM 1798 O O . TYR D 1 29 ? -10.402 -2.564 -1.518 1.00 31.94 217 TYR D O 1
ATOM 1807 N N . PHE D 1 30 ? -8.895 -3.362 -0.046 1.00 32.83 218 PHE D N 1
ATOM 1808 C CA . PHE D 1 30 ? -8.582 -2.027 0.410 1.00 36.28 218 PHE D CA 1
ATOM 1809 C C . PHE D 1 30 ? -8.069 -1.139 -0.757 1.00 37.48 218 PHE D C 1
ATOM 1810 O O . PHE D 1 30 ? -8.555 -0.012 -0.942 1.00 38.60 218 PHE D O 1
ATOM 1818 N N . GLY D 1 31 ? -7.129 -1.655 -1.554 1.00 35.23 219 GLY D N 1
ATOM 1819 C CA . GLY D 1 31 ? -6.610 -0.930 -2.713 1.00 35.58 219 GLY D CA 1
ATOM 1820 C C . GLY D 1 31 ? -7.689 -0.419 -3.670 1.00 38.94 219 GLY D C 1
ATOM 1821 O O . GLY D 1 31 ? -7.599 0.698 -4.200 1.00 38.85 219 GLY D O 1
ATOM 1822 N N . LYS D 1 32 ? -8.698 -1.242 -3.935 1.00 38.17 220 LYS D N 1
ATOM 1823 C CA . LYS D 1 32 ? -9.803 -0.801 -4.765 1.00 37.89 220 LYS D CA 1
ATOM 1824 C C . LYS D 1 32 ? -10.486 0.416 -4.118 1.00 38.02 220 LYS D C 1
ATOM 1825 O O . LYS D 1 32 ? -10.605 1.461 -4.751 1.00 43.43 220 LYS D O 1
ATOM 1831 N N . LEU D 1 33 ? -10.898 0.287 -2.861 1.00 33.51 221 LEU D N 1
ATOM 1832 C CA . LEU D 1 33 ? -11.461 1.408 -2.093 1.00 38.93 221 LEU D CA 1
ATOM 1833 C C . LEU D 1 33 ? -10.653 2.703 -2.168 1.00 39.26 221 LEU D C 1
ATOM 1834 O O . LEU D 1 33 ? -11.222 3.772 -2.369 1.00 41.26 221 LEU D O 1
ATOM 1839 N N . ARG D 1 34 ? -9.339 2.607 -1.985 1.00 39.72 222 ARG D N 1
ATOM 1840 C CA . ARG D 1 34 ? -8.467 3.787 -2.051 1.00 40.61 222 ARG D CA 1
ATOM 1841 C C . ARG D 1 34 ? -8.483 4.428 -3.428 1.00 37.15 222 ARG D C 1
ATOM 1842 O O . ARG D 1 34 ? -8.334 5.643 -3.556 1.00 38.39 222 ARG D O 1
ATOM 1850 N N . ASN D 1 35 ? -8.657 3.602 -4.452 1.00 35.52 223 ASN D N 1
ATOM 1851 C CA . ASN D 1 35 ? -8.664 4.067 -5.834 1.00 38.01 223 ASN D CA 1
ATOM 1852 C C . ASN D 1 35 ? -9.995 4.722 -6.173 1.00 40.33 223 ASN D C 1
ATOM 1853 O O . ASN D 1 35 ? -10.048 5.684 -6.924 1.00 40.95 223 ASN D O 1
ATOM 1858 N N . ILE D 1 36 ? -11.063 4.183 -5.597 1.00 44.27 224 ILE D N 1
ATOM 1859 C CA . ILE D 1 36 ? -12.387 4.774 -5.684 1.00 45.74 224 ILE D CA 1
ATOM 1860 C C . ILE D 1 36 ? -12.449 6.067 -4.858 1.00 46.15 224 ILE D C 1
ATOM 1861 O O . ILE D 1 36 ? -13.066 7.046 -5.274 1.00 46.71 224 ILE D O 1
ATOM 1866 N N . GLU D 1 37 ? -11.813 6.078 -3.695 1.00 46.68 225 GLU D N 1
ATOM 1867 C CA . GLU D 1 37 ? -11.740 7.311 -2.913 1.00 49.82 225 GLU D CA 1
ATOM 1868 C C . GLU D 1 37 ? -11.022 8.418 -3.688 1.00 49.52 225 GLU D C 1
ATOM 1869 O O . GLU D 1 37 ? -11.487 9.551 -3.702 1.00 48.71 225 GLU D O 1
ATOM 1875 N N . LEU D 1 38 ? -9.895 8.081 -4.320 1.00 49.93 226 LEU D N 1
ATOM 1876 C CA . LEU D 1 38 ? -9.141 9.025 -5.157 1.00 50.61 226 LEU D CA 1
ATOM 1877 C C . LEU D 1 38 ? -9.970 9.578 -6.307 1.00 51.63 226 LEU D C 1
ATOM 1878 O O . LEU D 1 38 ? -9.914 10.770 -6.604 1.00 51.70 226 LEU D O 1
ATOM 1883 N N . ILE D 1 39 ? -10.728 8.701 -6.955 1.00 53.41 227 ILE D N 1
ATOM 1884 C CA . ILE D 1 39 ? -11.640 9.106 -8.013 1.00 55.14 227 ILE D CA 1
ATOM 1885 C C . ILE D 1 39 ? -12.676 10.092 -7.495 1.00 55.20 227 ILE D C 1
ATOM 1886 O O . ILE D 1 39 ? -12.906 11.120 -8.122 1.00 57.20 227 ILE D O 1
ATOM 1891 N N . CYS D 1 40 ? -13.290 9.784 -6.352 1.00 56.45 228 CYS D N 1
ATOM 1892 C CA . CYS D 1 40 ? -14.315 10.659 -5.774 1.00 59.18 228 CYS D CA 1
ATOM 1893 C C . CYS D 1 40 ? -13.758 12.026 -5.387 1.00 61.85 228 CYS D C 1
ATOM 1894 O O . CYS D 1 40 ? -14.412 13.040 -5.608 1.00 64.03 228 CYS D O 1
ATOM 1897 N N . GLN D 1 41 ? -12.551 12.054 -4.828 1.00 64.13 229 GLN D N 1
ATOM 1898 C CA . GLN D 1 41 ? -11.876 13.320 -4.532 1.00 66.31 229 GLN D CA 1
ATOM 1899 C C . GLN D 1 41 ? -11.525 14.071 -5.816 1.00 68.11 229 GLN D C 1
ATOM 1900 O O . GLN D 1 41 ? -11.462 15.296 -5.819 1.00 68.03 229 GLN D O 1
ATOM 1906 N N . GLU D 1 42 ? -11.313 13.332 -6.904 1.00 70.14 230 GLU D N 1
ATOM 1907 C CA . GLU D 1 42 ? -11.068 13.927 -8.217 1.00 73.18 230 GLU D CA 1
ATOM 1908 C C . GLU D 1 42 ? -12.281 14.754 -8.694 1.00 73.81 230 GLU D C 1
ATOM 1909 O O . GLU D 1 42 ? -12.182 15.499 -9.673 1.00 74.47 230 GLU D O 1
ATOM 1915 N N . ASN D 1 43 ? -13.411 14.627 -7.988 1.00 73.38 231 ASN D N 1
ATOM 1916 C CA . ASN D 1 43 ? -14.663 15.313 -8.338 1.00 72.75 231 ASN D CA 1
ATOM 1917 C C . ASN D 1 43 ? -15.467 15.748 -7.113 1.00 71.58 231 ASN D C 1
ATOM 1918 O O . ASN D 1 43 ? -15.392 16.894 -6.680 1.00 70.31 231 ASN D O 1
ATOM 1923 N N . ASP D 1 48 ? -22.417 16.576 -7.169 1.00 86.58 236 ASP D N 1
ATOM 1924 C CA . ASP D 1 48 ? -22.912 15.467 -7.975 1.00 88.67 236 ASP D CA 1
ATOM 1925 C C . ASP D 1 48 ? -23.424 14.342 -7.079 1.00 88.65 236 ASP D C 1
ATOM 1926 O O . ASP D 1 48 ? -22.668 13.794 -6.278 1.00 88.16 236 ASP D O 1
ATOM 1931 N N . PRO D 1 49 ? -24.711 13.986 -7.231 1.00 89.36 237 PRO D N 1
ATOM 1932 C CA . PRO D 1 49 ? -25.464 13.073 -6.353 1.00 88.64 237 PRO D CA 1
ATOM 1933 C C . PRO D 1 49 ? -25.034 11.601 -6.325 1.00 86.87 237 PRO D C 1
ATOM 1934 O O . PRO D 1 49 ? -25.335 10.902 -5.356 1.00 87.05 237 PRO D O 1
ATOM 1938 N N . VAL D 1 50 ? -24.350 11.130 -7.363 1.00 84.17 238 VAL D N 1
ATOM 1939 C CA . VAL D 1 50 ? -24.046 9.700 -7.473 1.00 81.57 238 VAL D CA 1
ATOM 1940 C C . VAL D 1 50 ? -22.837 9.284 -6.625 1.00 78.35 238 VAL D C 1
ATOM 1941 O O . VAL D 1 50 ? -22.807 8.182 -6.071 1.00 76.68 238 VAL D O 1
ATOM 1945 N N . LEU D 1 51 ? -21.851 10.173 -6.532 1.00 74.65 239 LEU D N 1
ATOM 1946 C CA . LEU D 1 51 ? -20.656 9.928 -5.735 1.00 72.50 239 LEU D CA 1
ATOM 1947 C C . LEU D 1 51 ? -20.942 10.127 -4.254 1.00 70.03 239 LEU D C 1
ATOM 1948 O O . LEU D 1 51 ? -20.204 9.618 -3.411 1.00 68.71 239 LEU D O 1
ATOM 1953 N N . GLN D 1 52 ? -22.012 10.869 -3.956 1.00 69.01 240 GLN D N 1
ATOM 1954 C CA . GLN D 1 52 ? -22.458 11.135 -2.583 1.00 66.17 240 GLN D CA 1
ATOM 1955 C C . GLN D 1 52 ? -22.611 9.821 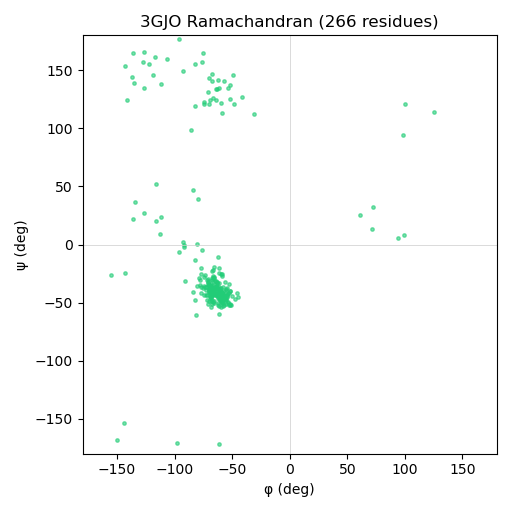-1.835 1.00 62.31 240 GLN D C 1
ATOM 1956 O O . GLN D 1 52 ? -22.049 9.636 -0.747 1.00 59.21 240 GLN D O 1
ATOM 1962 N N . ARG D 1 53 ? -23.364 8.914 -2.454 1.00 60.94 241 ARG D N 1
ATOM 1963 C CA . ARG D 1 53 ? -23.690 7.610 -1.891 1.00 61.93 241 ARG D CA 1
ATOM 1964 C C . ARG D 1 53 ? -22.416 6.761 -1.767 1.00 61.71 241 ARG D C 1
ATOM 1965 O O . ARG D 1 53 ? -22.195 6.093 -0.748 1.00 60.88 241 ARG D O 1
ATOM 1973 N N . ILE D 1 54 ? -21.582 6.822 -2.807 1.00 60.77 242 ILE D N 1
ATOM 1974 C CA . ILE D 1 54 ? -20.319 6.089 -2.864 1.00 58.69 242 ILE D C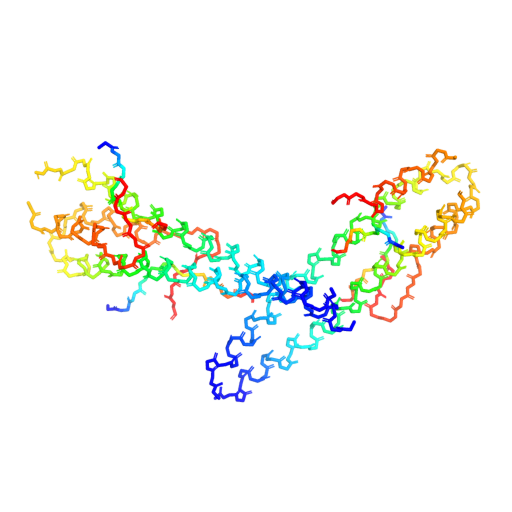A 1
ATOM 1975 C C . ILE D 1 54 ? -19.299 6.607 -1.837 1.00 57.61 242 ILE D C 1
ATOM 1976 O O . ILE D 1 54 ? -18.605 5.810 -1.205 1.00 57.28 242 ILE D O 1
ATOM 1981 N N . VAL D 1 55 ? -19.239 7.926 -1.654 1.00 54.29 243 VAL D N 1
ATOM 1982 C CA . VAL D 1 55 ? -18.394 8.533 -0.626 1.00 53.48 243 VAL D CA 1
ATOM 1983 C C . VAL D 1 55 ? -18.901 8.152 0.768 1.00 55.57 243 VAL D C 1
ATOM 1984 O O . VAL D 1 55 ? -18.117 8.065 1.726 1.00 54.38 243 VAL D O 1
ATOM 1988 N N . ASP D 1 56 ? -20.210 7.910 0.869 1.00 57.21 244 ASP D N 1
ATOM 1989 C CA . ASP D 1 56 ? -20.828 7.524 2.139 1.00 57.74 244 ASP D CA 1
ATOM 1990 C C . ASP D 1 56 ? -20.608 6.070 2.495 1.00 57.47 244 ASP D C 1
ATOM 1991 O O . ASP D 1 56 ? -20.545 5.724 3.676 1.00 58.80 244 ASP D O 1
ATOM 1996 N N . ILE D 1 57 ? -20.502 5.221 1.475 1.00 55.99 245 ILE D N 1
ATOM 1997 C CA . ILE D 1 57 ? -20.161 3.821 1.683 1.00 54.58 245 ILE D CA 1
ATOM 1998 C C . ILE D 1 57 ? -18.700 3.711 2.121 1.00 54.26 245 ILE D C 1
ATOM 1999 O O . ILE D 1 57 ? -18.396 3.043 3.112 1.00 51.43 245 ILE D O 1
ATOM 2004 N N . LEU D 1 58 ? -17.811 4.386 1.391 1.00 54.73 246 LEU D N 1
ATOM 2005 C CA . LEU D 1 58 ? -16.377 4.359 1.686 1.00 56.24 246 LEU D CA 1
ATOM 2006 C C . LEU D 1 58 ? -16.108 4.664 3.148 1.00 58.20 246 LEU D C 1
ATOM 2007 O O . LEU D 1 58 ? -15.304 3.983 3.793 1.00 59.66 246 LEU D O 1
ATOM 2012 N N . TYR D 1 59 ? -16.800 5.679 3.663 1.00 58.71 247 TYR D N 1
ATOM 2013 C CA . TYR D 1 59 ? -16.565 6.170 5.015 1.00 58.03 247 TYR D CA 1
ATOM 2014 C C . TYR D 1 59 ? -17.509 5.596 6.072 1.00 58.56 247 TYR D C 1
ATOM 2015 O O . TYR D 1 59 ? -17.317 5.849 7.261 1.00 60.94 247 TYR D O 1
ATOM 2024 N N . ALA D 1 60 ? -18.510 4.822 5.647 1.00 58.51 248 ALA D N 1
ATOM 2025 C CA . ALA D 1 60 ? -19.465 4.184 6.573 1.00 58.32 248 ALA D CA 1
ATOM 2026 C C . ALA D 1 60 ? -18.789 3.463 7.753 1.00 59.10 248 ALA D C 1
ATOM 2027 O O . ALA D 1 60 ? -17.998 2.544 7.556 1.00 59.83 248 ALA D O 1
ATOM 2029 N N . THR D 1 61 ? -19.126 3.900 8.968 1.00 60.09 249 THR D N 1
ATOM 2030 C CA . THR D 1 61 ? -18.509 3.454 10.227 1.00 60.26 249 THR D CA 1
ATOM 2031 C C . THR D 1 61 ? -18.253 1.945 10.309 1.00 59.83 249 THR D C 1
ATOM 2032 O O . THR D 1 61 ? -19.060 1.135 9.850 1.00 59.09 249 THR D O 1
ATOM 2036 N N . LYS E 2 8 ? -12.674 -38.912 37.191 1.00 70.54 5475 LYS E N 1
ATOM 2037 C CA . LYS E 2 8 ? -11.526 -38.059 37.643 1.00 70.49 5475 LYS E CA 1
ATOM 2038 C C . LYS E 2 8 ? -11.261 -36.882 36.696 1.00 70.14 5475 LYS E C 1
ATOM 2039 O O . LYS E 2 8 ? -11.219 -35.741 37.155 1.00 71.92 5475 LYS E O 1
ATOM 2045 N N . PRO E 2 9 ? -11.106 -37.139 35.376 1.00 68.90 5476 PRO E N 1
ATOM 2046 C CA . PRO E 2 9 ? -10.864 -35.991 34.496 1.00 67.77 5476 PRO E CA 1
ATOM 2047 C C . PRO E 2 9 ? -12.124 -35.141 34.390 1.00 66.73 5476 PRO E C 1
ATOM 2048 O O . PRO E 2 9 ? -13.229 -35.684 34.383 1.00 67.50 5476 PRO E O 1
ATOM 2052 N N . SER E 2 10 ? -11.953 -33.823 34.322 1.00 65.91 5477 SER E N 1
ATOM 2053 C CA . SER E 2 10 ? -13.070 -32.880 34.228 1.00 63.56 5477 SER E CA 1
ATOM 2054 C C . SER E 2 10 ? -13.825 -32.990 32.902 1.00 62.41 5477 SER E C 1
ATOM 2055 O O . SER E 2 10 ? -13.219 -33.189 31.853 1.00 62.02 5477 SER E O 1
ATOM 2058 N N . LYS E 2 11 ? -15.148 -32.869 32.961 1.00 61.29 5478 LYS E N 1
ATOM 2059 C CA . LYS E 2 11 ? -15.971 -32.850 31.752 1.00 63.14 5478 LYS E CA 1
ATOM 2060 C C . LYS E 2 11 ? -16.706 -31.519 31.532 1.00 60.44 5478 LYS E C 1
ATOM 2061 O O . LYS E 2 11 ? -17.693 -31.462 30.778 1.00 59.27 5478 LYS E O 1
ATOM 2067 N N . ILE E 2 12 ? -16.210 -30.458 32.171 1.00 57.56 5479 ILE E N 1
ATOM 2068 C CA . ILE E 2 12 ? -16.804 -29.119 32.037 1.00 57.30 5479 ILE E CA 1
ATOM 2069 C C . ILE E 2 12 ? -16.444 -28.534 30.679 1.00 58.09 5479 ILE E C 1
ATOM 2070 O O . ILE E 2 12 ? -15.258 -28.386 30.360 1.00 61.63 5479 ILE E O 1
ATOM 2075 N N . PRO E 2 13 ? -17.461 -28.213 29.862 1.00 58.32 5480 PRO E N 1
ATOM 2076 C CA . PRO E 2 13 ? -17.229 -27.578 28.566 1.00 58.03 5480 PRO E CA 1
ATOM 2077 C C . PRO E 2 13 ? -16.149 -26.476 28.570 1.00 57.48 5480 PRO E C 1
ATOM 2078 O O . PRO E 2 13 ? -16.206 -25.539 29.372 1.00 55.60 5480 PRO E O 1
ATOM 2082 N N . THR E 2 14 ? -15.177 -26.603 27.670 1.00 58.59 5481 THR E N 1
ATOM 2083 C CA . THR E 2 14 ? -14.188 -25.546 27.432 1.00 59.87 5481 THR E CA 1
ATOM 2084 C C . THR E 2 14 ? -14.295 -25.027 25.997 1.00 58.80 5481 THR E C 1
ATOM 2085 O O . THR E 2 14 ? -14.875 -25.697 25.146 1.00 53.16 5481 THR E O 1
ATOM 2089 N N . PRO E 2 15 ? -13.739 -23.823 25.727 1.00 62.91 5482 PRO E N 1
ATOM 2090 C CA . PRO E 2 15 ? -13.706 -23.301 24.351 1.00 64.72 5482 PRO E CA 1
ATOM 2091 C C . PRO E 2 15 ? -13.070 -24.283 23.375 1.00 67.49 5482 PRO E C 1
ATOM 2092 O O . PRO E 2 15 ? -12.032 -24.871 23.681 1.00 70.50 5482 PRO E O 1
ATOM 2096 N N . GLN E 2 16 ? -13.698 -24.468 22.218 1.00 69.52 5483 GLN E N 1
ATOM 2097 C CA . GLN E 2 16 ? -13.114 -25.280 21.154 1.00 70.37 5483 GLN E CA 1
ATOM 2098 C C . GLN E 2 16 ? -11.999 -24.507 20.452 1.00 69.97 5483 GLN E C 1
ATOM 2099 O O . GLN E 2 16 ? -11.965 -23.274 20.506 1.00 68.29 5483 GLN E O 1
ATOM 2105 N N . ARG E 2 17 ? -11.088 -25.234 19.808 1.00 71.27 5484 ARG E N 1
ATOM 2106 C CA . ARG E 2 17 ? -10.046 -24.612 18.987 1.00 73.82 5484 ARG E CA 1
ATOM 2107 C C . ARG E 2 17 ? -10.629 -24.111 17.657 1.00 74.45 5484 ARG E C 1
ATOM 2108 O O . ARG E 2 17 ? -11.727 -24.511 17.263 1.00 75.31 5484 ARG E O 1
ATOM 2116 N N . LYS E 2 18 ? -9.876 -23.257 16.967 1.00 74.62 5485 LYS E N 1
ATOM 2117 C CA . LYS E 2 18 ? -10.399 -22.474 15.840 1.00 73.63 5485 LYS E CA 1
ATOM 2118 C C . LYS E 2 18 ? -10.063 -23.064 14.466 1.00 72.68 5485 LYS E C 1
ATOM 2119 O O . LYS E 2 18 ? -9.028 -23.704 14.278 1.00 71.77 5485 LYS E O 1
ATOM 2125 N N . LYS F 2 8 ? -32.807 -14.477 47.425 1.00 71.61 5475 LYS F N 1
ATOM 2126 C CA . LYS F 2 8 ? -33.263 -13.286 46.649 1.00 72.07 5475 LYS F CA 1
ATOM 2127 C C . LYS F 2 8 ? -32.242 -12.844 45.577 1.00 73.06 5475 LYS F C 1
ATOM 2128 O O . LYS F 2 8 ? -32.475 -13.081 44.389 1.00 74.19 5475 LYS F O 1
ATOM 2134 N N . PRO F 2 9 ? -31.112 -12.212 45.982 1.00 72.53 5476 PRO F N 1
ATOM 2135 C CA . PRO F 2 9 ? -30.157 -11.708 44.993 1.00 72.20 5476 PRO F CA 1
ATOM 2136 C C . PRO F 2 9 ? -28.980 -12.664 44.759 1.00 71.14 5476 PRO F C 1
ATOM 2137 O O . PRO F 2 9 ? -29.012 -13.797 45.241 1.00 71.50 5476 PRO F O 1
ATOM 2141 N N . SER F 2 10 ? -27.964 -12.218 44.014 1.00 69.58 5477 SER F N 1
ATOM 2142 C CA . SER F 2 10 ? -26.709 -12.983 43.877 1.00 68.40 5477 SER F CA 1
ATOM 2143 C C . SER F 2 10 ? -25.685 -12.559 44.917 1.00 67.53 5477 SER F C 1
ATOM 2144 O O . SER F 2 10 ? -25.660 -11.404 45.344 1.00 69.60 5477 SER F O 1
ATOM 2147 N N . LYS F 2 11 ? -24.843 -13.499 45.325 1.00 64.39 5478 LYS F N 1
ATOM 2148 C CA . LYS F 2 11 ? -23.797 -13.214 46.296 1.00 61.82 5478 LYS F CA 1
ATOM 2149 C C . LYS F 2 11 ? -22.486 -13.865 45.852 1.00 60.43 5478 LYS F C 1
ATOM 2150 O O . LYS F 2 11 ? -21.588 -14.120 46.667 1.00 60.17 5478 LYS F O 1
ATOM 2156 N N . ILE F 2 12 ? -22.390 -14.133 44.548 1.00 57.56 5479 ILE F N 1
ATOM 2157 C CA . ILE F 2 12 ? -21.188 -14.707 43.960 1.00 55.76 5479 ILE F CA 1
ATOM 2158 C C . ILE F 2 12 ? -20.206 -13.573 43.709 1.00 57.43 5479 ILE F C 1
ATOM 2159 O O . ILE F 2 12 ? -20.511 -12.650 42.953 1.00 57.87 5479 ILE F O 1
ATOM 2164 N N . PRO F 2 13 ? -19.021 -13.639 44.346 1.00 59.19 5480 PRO F N 1
ATOM 2165 C CA . PRO F 2 13 ? -17.998 -12.601 44.217 1.00 59.69 5480 PRO F CA 1
ATOM 2166 C C . PRO F 2 13 ? -17.714 -12.234 42.767 1.00 61.85 5480 PRO F C 1
ATOM 2167 O O . PRO F 2 13 ? -17.788 -13.086 41.880 1.00 63.13 5480 PRO F O 1
ATOM 2171 N N . THR F 2 14 ? -17.415 -10.961 42.538 1.00 63.42 5481 THR F N 1
ATOM 2172 C CA . THR F 2 14 ? -17.219 -10.430 41.197 1.00 64.55 5481 THR F CA 1
ATOM 2173 C C . THR F 2 14 ? -16.090 -9.400 41.304 1.00 63.26 5481 THR F C 1
ATOM 2174 O O . THR F 2 14 ? -15.878 -8.855 42.388 1.00 62.19 5481 THR F O 1
ATOM 2178 N N . PRO F 2 15 ? -15.341 -9.153 40.202 1.00 64.05 5482 PRO F N 1
ATOM 2179 C CA . PRO F 2 15 ? -14.199 -8.222 40.244 1.00 64.06 5482 PRO F CA 1
ATOM 2180 C C . PRO F 2 15 ? -14.534 -6.765 40.603 1.00 65.17 5482 PRO F C 1
ATOM 2181 O O . PRO F 2 15 ? -15.671 -6.457 40.965 1.00 64.93 5482 PRO F O 1
ATOM 2185 N N . GLN F 2 16 ? -13.527 -5.894 40.478 1.00 68.78 5483 GLN F N 1
ATOM 2186 C CA . GLN F 2 16 ? -13.570 -4.475 40.889 1.00 70.17 5483 GLN F CA 1
ATOM 2187 C C . GLN F 2 16 ? -13.768 -4.314 42.394 1.00 71.01 5483 GLN F C 1
ATOM 2188 O O . GLN F 2 16 ? -13.122 -5.007 43.184 1.00 72.59 5483 GLN F O 1
ATOM 2194 N N . PRO G 2 9 ? -25.539 -10.413 -10.466 1.00 60.26 5476 PRO G N 1
ATOM 2195 C CA . PRO G 2 9 ? -24.517 -10.887 -9.536 1.00 60.39 5476 PRO G CA 1
ATOM 2196 C C . PRO G 2 9 ? -23.223 -10.081 -9.654 1.00 60.81 5476 PRO G C 1
ATOM 2197 O O . PRO G 2 9 ? -22.958 -9.496 -10.709 1.00 60.66 5476 PRO G O 1
ATOM 2201 N N . SER G 2 10 ? -22.433 -10.052 -8.580 1.00 59.75 5477 SER G N 1
ATOM 2202 C CA . SER G 2 10 ? -21.179 -9.303 -8.569 1.00 58.53 5477 SER G CA 1
ATOM 2203 C C . SER G 2 10 ? -20.142 -9.899 -9.519 1.00 57.48 5477 SER G C 1
ATOM 2204 O O . SER G 2 10 ? -20.101 -11.114 -9.720 1.00 57.27 5477 SER G O 1
ATOM 2207 N N . LYS G 2 11 ? -19.323 -9.029 -10.106 1.00 57.27 5478 LYS G N 1
ATOM 2208 C CA . LYS G 2 11 ? -18.194 -9.447 -10.938 1.00 57.02 5478 LYS G CA 1
ATOM 2209 C C . LYS G 2 11 ? -16.865 -9.093 -10.272 1.00 57.89 5478 LYS G C 1
ATOM 2210 O O . LYS G 2 11 ? -15.809 -9.199 -10.903 1.00 58.39 5478 LYS G O 1
ATOM 2216 N N . ILE G 2 12 ? -16.923 -8.662 -9.005 1.00 58.78 5479 ILE G N 1
ATOM 2217 C CA . ILE G 2 12 ? -15.720 -8.369 -8.215 1.00 55.43 5479 ILE G CA 1
ATOM 2218 C C . ILE G 2 12 ? -15.006 -9.689 -7.923 1.00 58.19 5479 ILE G C 1
ATOM 2219 O O . ILE G 2 12 ? -15.626 -10.611 -7.397 1.00 61.96 5479 ILE G O 1
ATOM 2224 N N . PRO G 2 13 ? -13.717 -9.794 -8.295 1.00 60.03 5480 PRO G N 1
ATOM 2225 C CA . PRO G 2 13 ? -12.950 -11.026 -8.086 1.00 60.05 5480 PRO G CA 1
ATOM 2226 C C . PRO G 2 13 ? -12.881 -11.527 -6.637 1.00 60.53 5480 PRO G C 1
ATOM 2227 O O . PRO G 2 13 ? -12.763 -10.726 -5.712 1.00 61.64 5480 PRO G O 1
ATOM 2231 N N . THR G 2 14 ? -12.961 -12.853 -6.483 1.00 60.37 5481 THR G N 1
ATOM 2232 C CA . THR G 2 14 ? -12.973 -13.566 -5.204 1.00 62.79 5481 THR G CA 1
ATOM 2233 C C . THR G 2 14 ? -11.614 -14.256 -5.028 1.00 63.43 5481 THR G C 1
ATOM 2234 O O . THR G 2 14 ? -10.915 -14.479 -6.017 1.00 62.04 5481 THR G O 1
ATOM 2238 N N . PRO G 2 15 ? -11.226 -14.609 -3.781 1.00 65.17 5482 PRO G N 1
ATOM 2239 C CA . PRO G 2 15 ? -9.939 -15.298 -3.676 1.00 64.94 5482 PRO G CA 1
ATOM 2240 C C . PRO G 2 15 ? -10.065 -16.792 -3.972 1.00 66.56 5482 PRO G C 1
ATOM 2241 O O . PRO G 2 15 ? -11.147 -17.369 -3.811 1.00 64.81 5482 PRO G O 1
ATOM 2245 N N . GLN G 2 16 ? -8.965 -17.406 -4.400 1.00 68.14 5483 GLN G N 1
ATOM 2246 C CA . GLN G 2 16 ? -8.946 -18.838 -4.722 1.00 69.84 5483 GLN G CA 1
ATOM 2247 C C . GLN G 2 16 ? -9.130 -19.703 -3.479 1.00 69.24 5483 GLN G C 1
ATOM 2248 O O . GLN G 2 16 ? -9.820 -20.723 -3.517 1.00 70.24 5483 GLN G O 1
ATOM 2254 N N . SER H 2 10 ? -6.682 10.120 2.945 1.00 76.42 5477 SER H N 1
ATOM 2255 C CA . SER H 2 10 ? -7.620 8.964 3.071 1.00 77.91 5477 SER H CA 1
ATOM 2256 C C . SER H 2 10 ? -8.280 8.874 4.455 1.00 78.09 5477 SER H C 1
ATOM 2257 O O . SER H 2 10 ? -7.599 8.924 5.476 1.00 78.78 5477 SER H O 1
ATOM 2260 N N . LYS H 2 11 ? -9.604 8.736 4.483 1.00 78.52 5478 LYS H N 1
ATOM 2261 C CA . LYS H 2 11 ? -10.324 8.500 5.742 1.00 79.23 5478 LYS H CA 1
ATOM 2262 C C . LYS H 2 11 ? -11.239 7.262 5.695 1.00 79.58 5478 LYS H C 1
ATOM 2263 O O . LYS H 2 11 ? -12.238 7.193 6.414 1.00 79.30 5478 LYS H O 1
ATOM 2269 N N . ILE H 2 12 ? -10.889 6.285 4.855 1.00 79.73 5479 ILE H N 1
ATOM 2270 C CA . ILE H 2 12 ? -11.593 4.996 4.824 1.00 79.40 5479 ILE H CA 1
ATOM 2271 C C . ILE H 2 1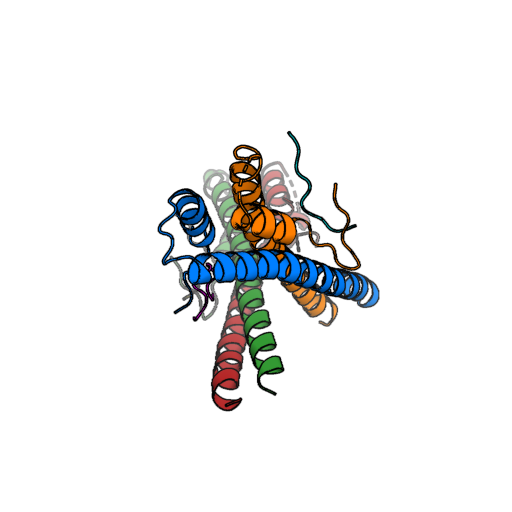2 ? -11.409 4.246 6.157 1.00 80.03 5479 ILE H C 1
ATOM 2272 O O . ILE H 2 12 ? -10.273 4.037 6.593 1.00 79.33 5479 ILE H O 1
ATOM 2277 N N . PRO H 2 13 ? -12.527 3.874 6.820 1.00 81.19 5480 PRO H N 1
ATOM 2278 C CA . PRO H 2 13 ? -12.552 3.039 8.026 1.00 81.54 5480 PRO H CA 1
ATOM 2279 C C . PRO H 2 13 ? -11.357 2.079 7.963 1.00 81.55 5480 PRO H C 1
ATOM 2280 O O . PRO H 2 13 ? -11.311 1.184 7.108 1.00 82.55 5480 PRO H O 1
ATOM 2284 N N . THR H 2 14 ? -10.406 2.287 8.874 1.00 80.50 5481 THR H N 1
ATOM 2285 C CA . THR H 2 14 ? -9.177 1.499 8.955 1.00 77.86 5481 THR H CA 1
ATOM 2286 C C . THR H 2 14 ? -9.124 0.909 10.363 1.00 76.57 5481 THR H C 1
ATOM 2287 O O . THR H 2 14 ? -9.903 0.017 10.700 1.00 74.78 5481 THR H O 1
#

CATH classification: 1.20.5.1430

Foldseek 3Di:
DCVVVVVVVVVVVVVVVVVVVVVVVVVVVLVVLVVVLVVCVVVVDCVSVVVVCVSPDADPPGDDDD/DVVVVVVVVVVVVVVVVVVVVVVVCVVVVVLVVLVVVLVVCPPDPPSVVSVVVSPDDDPPDDDD/DVVVVVVVVVVVVVVVVVVVVVVVVVVVVLVVLVVVLVVCVVVVPVVSVVSVVVSPDDDPPDDDD/DVVVVVVVVVVVVVVVVVVVVVVCVVVVVLVVLVVVLVVHDDPVVVVVCVSPPD/DDDPPDDDDDD/DDDDPDDDD/DDPPDDDD/DPPDD

Organism: Homo sapiens (NCBI:txid9606)